Protein AF-A0A6M7XN54-F1 (afdb_monomer_lite)

pLDDT: mean 86.96, std 11.24, range [42.09, 98.19]

Secondary structure (DSSP, 8-state):
-HHHHHHHHHHHHHHHHHHHHHHHHHHHHHHHHHHHHHHHHHHHHHHHTS--SPPTT--HHHHHHHHHHHHHHHHHHHHHHHHHHHHHHHHHHHHHHHHHHHHHHHHHHHHHHTHHHHHHHHHHHHHHHHHHHHHHHHHHHHHHHHHHHHHHHHHHHHHHHTT-HHHHHHHHHHHHHHHHHHHHHHHHHHHHHHHHHHHHHHHHHHHHHHHHHHHHHHHHHHHHHHHHHHHHHHHHHHHHHHHHHHHHHHHHHHHTSSS-HHHHHHHT-HHHHHHHHHHTTGGGTS-----S----HHHHHHHHH---TT------

Foldseek 3Di:
DVVVLVVVLVVLVVQLVVLVVVLVVLVVVLVVLVVVLVVLVVVLVVLVPPDLDDDVPQDPVNSVVVVVVSVVVNVVSVVVSVVSVVVSVVSVVVNVVSVVSNVLSVVVNVLSVCCVVVVVLVVQLVVLVVQLVVLVVVLVVLVVVLVVLVVVLVVLVVVLVVPDPVSVVVNVVSVVVNVVSVVVNVVSVVSNVVSVVSNVVSVVSNVVSVVVVVVSVVVVVVVVVVVVVVVVVVVVVVVVVVLVVQLVVLVVVVVVVPADPVLSCQLNPPLLVLLQCVVVVCVVVDPGDVDPHRDHSVVSNCVRPPDDPPPDCPDD

Structure (mmCIF, N/CA/C/O backbone):
data_AF-A0A6M7XN54-F1
#
_entry.id   AF-A0A6M7XN54-F1
#
loop_
_atom_site.group_PDB
_atom_site.id
_atom_site.type_symbol
_atom_site.label_atom_id
_atom_site.label_alt_id
_atom_site.label_comp_id
_atom_site.label_asym_id
_atom_site.label_entity_id
_atom_site.label_seq_id
_atom_site.pdbx_PDB_ins_code
_atom_site.Cartn_x
_atom_site.Cartn_y
_atom_site.Cartn_z
_atom_site.occupancy
_atom_site.B_iso_or_equiv
_atom_site.auth_seq_id
_atom_site.auth_comp_id
_atom_site.auth_asym_id
_atom_site.auth_atom_id
_atom_site.pdbx_PDB_model_num
ATOM 1 N N . MET A 1 1 ? -5.604 10.602 11.801 1.00 52.69 1 MET A N 1
ATOM 2 C CA . MET A 1 1 ? -5.816 9.369 11.008 1.00 52.69 1 MET A CA 1
ATOM 3 C C . MET A 1 1 ? -6.945 9.553 9.989 1.00 52.69 1 MET A C 1
ATOM 5 O O . MET A 1 1 ? -6.673 9.431 8.807 1.00 52.69 1 MET A O 1
ATOM 9 N N . LEU A 1 2 ? -8.145 9.986 10.404 1.00 49.25 2 LEU A N 1
ATOM 10 C CA . LEU A 1 2 ? -9.317 10.210 9.529 1.00 49.25 2 LEU A CA 1
ATOM 11 C C . LEU A 1 2 ? -9.090 11.146 8.322 1.00 49.25 2 LEU A C 1
ATOM 13 O O . LEU A 1 2 ? -9.470 10.808 7.208 1.00 49.25 2 LEU A O 1
ATOM 17 N N . SER A 1 3 ? -8.425 12.291 8.518 1.00 61.72 3 SER A N 1
ATOM 18 C CA . SER A 1 3 ? -8.103 13.218 7.414 1.00 61.72 3 SER A CA 1
ATOM 19 C C . SER A 1 3 ? -7.193 12.576 6.349 1.00 61.72 3 SER A C 1
ATOM 21 O O . SER A 1 3 ? -7.429 12.738 5.155 1.00 61.72 3 SER A O 1
ATOM 23 N N . LYS A 1 4 ? -6.224 11.749 6.777 1.00 67.69 4 LYS A N 1
ATOM 24 C CA . LYS A 1 4 ? -5.310 11.024 5.877 1.00 67.69 4 LYS A CA 1
ATOM 25 C C . LYS A 1 4 ? -6.028 9.931 5.078 1.00 67.69 4 LYS A C 1
ATOM 27 O O . LYS A 1 4 ? -5.722 9.738 3.909 1.00 67.69 4 LYS A O 1
ATOM 32 N N . LEU A 1 5 ? -6.992 9.241 5.697 1.00 61.09 5 LEU A N 1
ATOM 33 C CA . LEU A 1 5 ? -7.792 8.218 5.018 1.00 61.09 5 LEU A CA 1
ATOM 34 C C . LEU A 1 5 ? -8.658 8.854 3.917 1.00 61.09 5 LEU A C 1
ATOM 36 O O . LEU A 1 5 ? -8.655 8.400 2.779 1.00 61.09 5 LEU A O 1
ATOM 40 N N . ARG A 1 6 ? -9.331 9.970 4.232 1.00 67.12 6 ARG A N 1
ATOM 41 C CA . ARG A 1 6 ? -10.189 10.692 3.281 1.00 67.12 6 ARG A CA 1
ATOM 42 C C . ARG A 1 6 ? -9.411 11.265 2.095 1.00 67.12 6 ARG A C 1
ATOM 44 O O . ARG A 1 6 ? -9.873 11.139 0.966 1.00 67.12 6 ARG A O 1
ATOM 51 N N . SER A 1 7 ? -8.235 11.857 2.328 1.00 69.69 7 SER A N 1
ATOM 52 C CA . SER A 1 7 ? -7.391 12.353 1.231 1.00 69.69 7 SER A CA 1
ATOM 53 C C . SER A 1 7 ? -6.896 11.220 0.329 1.00 69.69 7 SER A C 1
ATOM 55 O O . SER A 1 7 ? -6.792 11.405 -0.878 1.00 69.69 7 SER A O 1
ATOM 57 N N . PHE A 1 8 ? -6.622 10.043 0.898 1.00 68.88 8 PHE A N 1
ATOM 58 C CA . PHE A 1 8 ? -6.210 8.862 0.142 1.00 68.88 8 PHE A CA 1
ATOM 59 C C . PHE A 1 8 ? -7.332 8.322 -0.758 1.00 68.88 8 PHE A C 1
ATOM 61 O O . PHE A 1 8 ? -7.091 8.033 -1.926 1.00 68.88 8 PHE A O 1
ATOM 68 N N . ILE A 1 9 ? -8.569 8.240 -0.260 1.00 68.69 9 ILE A N 1
ATOM 69 C CA . ILE A 1 9 ? -9.725 7.787 -1.058 1.00 68.69 9 ILE A CA 1
ATOM 70 C C . ILE A 1 9 ? -9.977 8.728 -2.242 1.00 68.69 9 ILE A C 1
ATOM 72 O O . ILE A 1 9 ? -10.175 8.281 -3.367 1.00 68.69 9 ILE A O 1
ATOM 76 N N . ILE A 1 10 ? -9.911 10.041 -2.008 1.00 73.25 10 ILE A N 1
ATOM 77 C CA . ILE A 1 10 ? -10.046 11.031 -3.085 1.00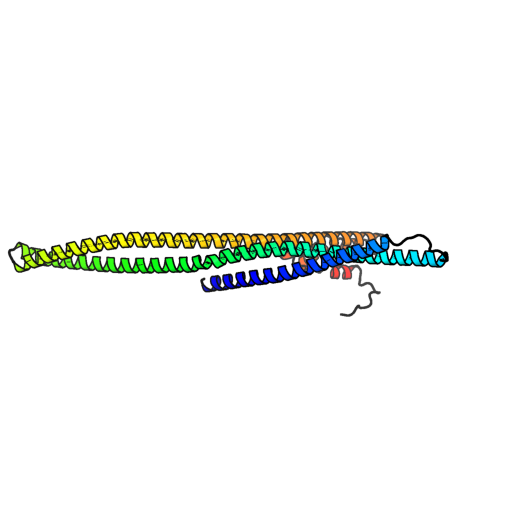 73.25 10 ILE A CA 1
ATOM 78 C C . ILE A 1 10 ? -8.906 10.864 -4.101 1.00 73.25 10 ILE A C 1
ATOM 80 O O . ILE A 1 10 ? -9.166 10.735 -5.292 1.00 73.25 10 ILE A O 1
ATOM 84 N N . GLY A 1 11 ? -7.658 10.752 -3.633 1.00 74.44 11 GLY A N 1
ATOM 85 C CA . GLY A 1 11 ? -6.498 10.572 -4.510 1.00 74.44 11 GLY A CA 1
ATOM 86 C C . GLY A 1 11 ? -6.523 9.273 -5.326 1.00 74.44 11 GLY A C 1
ATOM 87 O O . GLY A 1 11 ? -6.131 9.276 -6.489 1.00 74.44 11 GLY A O 1
ATOM 88 N N . THR A 1 12 ? -7.011 8.166 -4.759 1.00 72.69 12 THR A N 1
ATOM 89 C CA . THR A 1 12 ? -7.149 6.888 -5.485 1.00 72.69 12 THR A CA 1
ATOM 90 C C . THR A 1 12 ? -8.241 6.947 -6.548 1.00 72.69 12 THR A C 1
ATOM 92 O O . THR A 1 12 ? -8.041 6.429 -7.646 1.00 72.69 12 THR A O 1
ATOM 95 N N . ARG A 1 13 ? -9.361 7.625 -6.272 1.00 75.19 13 ARG A N 1
ATOM 96 C CA . ARG A 1 13 ? -10.427 7.854 -7.255 1.00 75.19 13 ARG A CA 1
ATOM 97 C C . ARG A 1 13 ? -9.960 8.742 -8.408 1.00 75.19 13 ARG A C 1
ATOM 99 O O . ARG A 1 13 ? -10.197 8.403 -9.566 1.00 75.19 13 ARG A O 1
ATOM 106 N N . ASP A 1 14 ? -9.276 9.840 -8.099 1.00 78.56 14 ASP A N 1
ATOM 107 C CA . ASP A 1 14 ? -8.718 10.734 -9.117 1.00 78.56 14 ASP A CA 1
ATOM 108 C C . ASP A 1 14 ? -7.649 10.010 -9.948 1.00 78.56 14 ASP A C 1
ATOM 110 O O . ASP A 1 14 ? -7.667 10.089 -11.174 1.00 78.56 14 ASP A O 1
ATOM 114 N N . GLY A 1 15 ? -6.793 9.209 -9.305 1.00 74.75 15 GLY A N 1
ATOM 115 C CA . GLY A 1 15 ? -5.816 8.359 -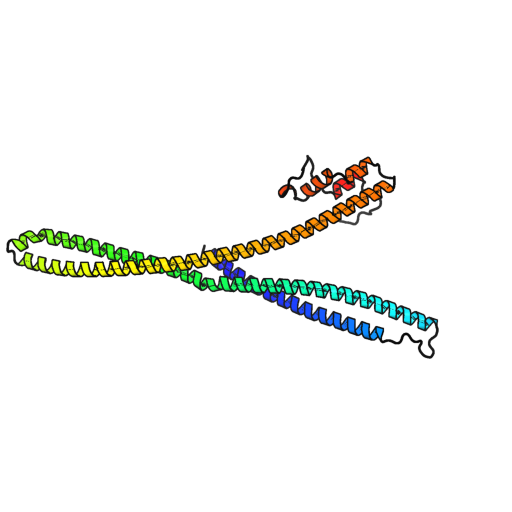9.987 1.00 74.75 15 GLY A CA 1
ATOM 116 C C . GLY A 1 15 ? -6.458 7.329 -10.922 1.00 74.75 15 GLY A C 1
ATOM 117 O O . GLY A 1 15 ? -6.013 7.171 -12.056 1.00 74.75 15 GLY A O 1
ATOM 118 N N . ALA A 1 16 ? -7.543 6.672 -10.498 1.00 75.75 16 ALA A N 1
ATOM 119 C CA . ALA A 1 16 ? -8.283 5.735 -11.345 1.00 75.75 16 ALA A CA 1
ATOM 120 C C . ALA A 1 16 ? -8.911 6.423 -12.567 1.00 75.75 16 ALA A C 1
ATOM 122 O O . ALA A 1 16 ? -8.960 5.833 -13.649 1.00 75.75 16 ALA A O 1
ATOM 123 N N . LYS A 1 17 ? -9.365 7.673 -12.413 1.00 84.06 17 LYS A N 1
ATOM 124 C CA . LYS A 1 17 ? -9.882 8.479 -13.522 1.00 84.06 17 LYS A CA 1
ATOM 125 C C . LYS A 1 17 ? -8.773 8.853 -14.508 1.00 84.06 17 LYS A C 1
ATOM 127 O O . LYS A 1 17 ? -8.936 8.611 -15.698 1.00 84.06 17 LYS A O 1
ATOM 132 N N . VAL A 1 18 ? -7.637 9.354 -14.017 1.00 81.25 18 VAL A N 1
ATOM 133 C CA . VAL A 1 18 ? -6.475 9.690 -14.860 1.00 81.25 18 VAL A CA 1
ATOM 134 C C . VAL A 1 18 ? -5.999 8.465 -15.646 1.00 81.25 18 VAL A C 1
ATOM 136 O O . VAL A 1 18 ? -5.848 8.547 -16.860 1.00 81.25 18 VAL A O 1
ATOM 139 N N . ALA A 1 19 ? -5.870 7.302 -14.997 1.00 76.38 19 ALA A N 1
ATOM 140 C CA . ALA A 1 19 ? -5.487 6.059 -15.670 1.00 76.38 19 ALA A CA 1
ATOM 141 C C . ALA A 1 19 ? -6.499 5.626 -16.751 1.00 76.38 19 ALA A C 1
ATOM 143 O O . ALA A 1 19 ? -6.117 5.075 -17.785 1.00 76.38 19 ALA A O 1
ATOM 144 N N . ALA A 1 20 ? -7.797 5.870 -16.537 1.00 81.12 20 ALA A N 1
ATOM 145 C CA . ALA A 1 20 ? -8.825 5.584 -17.532 1.00 81.12 20 ALA A CA 1
ATOM 146 C C . ALA A 1 20 ? -8.733 6.516 -18.754 1.00 81.12 20 ALA A C 1
ATOM 148 O O . ALA A 1 20 ? -8.852 6.031 -19.882 1.00 81.12 20 ALA A O 1
ATOM 149 N N . ASP A 1 21 ? -8.486 7.810 -18.536 1.00 87.31 21 ASP A N 1
ATOM 150 C CA . ASP A 1 21 ? -8.339 8.815 -19.597 1.00 87.31 21 ASP A CA 1
ATOM 151 C C . ASP A 1 21 ? -7.049 8.581 -20.418 1.00 87.31 21 ASP A C 1
ATOM 153 O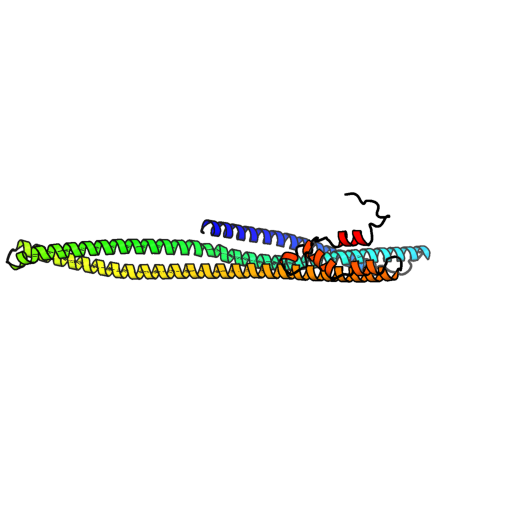 O . ASP A 1 21 ? -7.060 8.625 -21.654 1.00 87.31 21 ASP A O 1
ATOM 157 N N . GLU A 1 22 ? -5.942 8.240 -19.749 1.00 83.81 22 GLU A N 1
ATOM 158 C CA . GLU A 1 22 ? -4.684 7.849 -20.400 1.00 83.81 22 GLU A CA 1
ATOM 159 C C . GLU A 1 22 ? -4.848 6.573 -21.235 1.00 83.81 22 GLU A C 1
ATOM 161 O O . GLU A 1 22 ? -4.408 6.526 -22.386 1.00 83.81 22 GLU A O 1
ATOM 166 N N . PHE A 1 23 ? -5.525 5.550 -20.698 1.00 84.31 23 PHE A N 1
ATOM 167 C CA . PHE A 1 23 ? -5.805 4.320 -21.441 1.00 84.31 23 PHE A CA 1
ATOM 168 C C . PHE A 1 23 ? -6.615 4.595 -22.712 1.00 84.31 23 PHE A C 1
ATOM 170 O O . PHE A 1 23 ? -6.258 4.087 -23.773 1.00 84.31 23 PHE A O 1
ATOM 177 N N . ALA A 1 24 ? -7.658 5.427 -22.628 1.00 88.00 24 ALA A N 1
ATOM 178 C CA . ALA A 1 24 ? -8.468 5.801 -23.787 1.00 88.00 24 ALA A CA 1
ATOM 179 C C . ALA A 1 24 ? -7.631 6.515 -24.865 1.00 88.00 24 ALA A C 1
ATOM 181 O O . ALA A 1 24 ? -7.771 6.230 -26.054 1.00 88.00 24 ALA A O 1
ATOM 182 N N . THR A 1 25 ? -6.709 7.388 -24.448 1.00 90.31 25 THR A N 1
ATOM 183 C CA . THR A 1 25 ? -5.791 8.092 -25.357 1.00 90.31 25 THR A CA 1
ATOM 184 C C . THR A 1 25 ? -4.841 7.120 -26.067 1.00 90.31 25 THR A C 1
ATOM 186 O O . THR A 1 25 ? -4.676 7.188 -27.285 1.00 90.31 25 THR A O 1
ATOM 189 N N . VAL A 1 26 ? -4.243 6.175 -25.331 1.00 86.12 26 VAL A N 1
ATOM 190 C CA . VAL A 1 26 ? -3.345 5.158 -25.911 1.00 86.12 26 VAL A CA 1
ATOM 191 C C . VAL A 1 26 ? -4.101 4.185 -26.815 1.00 86.12 26 VAL A C 1
ATOM 193 O O . VAL A 1 26 ? -3.567 3.768 -27.841 1.00 86.12 26 VAL A O 1
ATOM 196 N N . GLU A 1 27 ? -5.337 3.826 -26.473 1.00 87.81 27 GLU A N 1
ATOM 197 C CA . GLU A 1 27 ? -6.172 2.956 -27.302 1.00 87.81 27 GLU A CA 1
ATOM 198 C C . GLU A 1 27 ? -6.542 3.619 -28.636 1.00 87.81 27 GLU A C 1
ATOM 200 O O . GLU A 1 27 ? -6.438 2.972 -29.681 1.00 87.81 27 GLU A O 1
ATOM 205 N N . ALA A 1 28 ? -6.869 4.915 -28.624 1.00 89.69 28 ALA A N 1
ATOM 206 C CA . ALA A 1 28 ? -7.098 5.690 -29.842 1.00 89.69 28 ALA A CA 1
ATOM 207 C C . ALA A 1 28 ? -5.837 5.761 -30.723 1.00 89.69 28 ALA A C 1
ATOM 209 O O . ALA A 1 28 ? -5.900 5.447 -31.911 1.00 89.69 28 ALA A O 1
ATOM 210 N N . ALA A 1 29 ? -4.678 6.079 -30.133 1.00 85.38 29 ALA A N 1
ATOM 211 C CA . ALA A 1 29 ? -3.404 6.123 -30.855 1.00 85.38 29 ALA A CA 1
ATOM 212 C C . ALA A 1 29 ? -3.006 4.752 -31.436 1.00 85.38 29 ALA A C 1
ATOM 214 O O . ALA A 1 29 ? -2.477 4.668 -32.542 1.00 85.38 29 ALA A O 1
ATOM 215 N N . TYR A 1 30 ? -3.280 3.659 -30.714 1.00 88.62 30 TYR A N 1
ATOM 216 C CA . TYR A 1 30 ? -3.049 2.299 -31.207 1.00 88.62 30 TYR A CA 1
ATOM 217 C C . TYR A 1 30 ? -3.923 1.979 -32.425 1.00 88.62 30 TYR A C 1
ATOM 219 O O . TYR A 1 30 ? -3.427 1.403 -33.393 1.00 88.62 30 TYR A O 1
ATOM 227 N N . ALA A 1 31 ? -5.205 2.356 -32.393 1.00 89.44 31 ALA A N 1
ATOM 228 C CA . ALA A 1 31 ? -6.114 2.149 -33.517 1.00 89.44 31 ALA A CA 1
ATOM 229 C C . ALA A 1 31 ? -5.670 2.935 -34.764 1.00 89.44 31 ALA A C 1
ATOM 231 O O . ALA A 1 31 ? -5.667 2.383 -35.863 1.00 89.44 31 ALA A O 1
ATOM 232 N N . GLU A 1 32 ? -5.235 4.187 -34.595 1.00 89.38 32 GLU A N 1
ATOM 233 C CA . GLU A 1 32 ? -4.713 5.014 -35.689 1.00 89.38 32 GLU A CA 1
ATOM 234 C C . GLU A 1 32 ? -3.429 4.423 -36.294 1.00 89.38 32 GLU A C 1
ATOM 236 O O . GLU A 1 32 ? -3.346 4.233 -37.509 1.00 89.38 32 GLU A O 1
ATOM 241 N N . ALA A 1 33 ? -2.465 4.031 -35.454 1.00 83.06 33 ALA A N 1
ATOM 242 C CA . ALA A 1 33 ? -1.227 3.398 -35.906 1.00 83.06 33 ALA A CA 1
ATOM 243 C C . ALA A 1 33 ? -1.483 2.060 -36.627 1.00 83.06 33 ALA A C 1
ATOM 245 O O . ALA A 1 33 ? -0.804 1.739 -37.604 1.00 83.06 33 ALA A O 1
ATOM 246 N N . ALA A 1 34 ? -2.471 1.278 -36.179 1.00 87.12 34 ALA A N 1
ATOM 247 C CA . ALA A 1 34 ? -2.848 0.028 -36.837 1.00 87.12 34 ALA A CA 1
ATOM 248 C C . ALA A 1 34 ? -3.389 0.273 -38.257 1.00 87.12 34 ALA A C 1
ATOM 250 O O . ALA A 1 34 ? -2.970 -0.411 -39.194 1.00 87.12 34 ALA A O 1
ATOM 251 N N . LEU A 1 35 ? -4.251 1.283 -38.429 1.00 92.69 35 LEU A N 1
ATOM 252 C CA . LEU A 1 35 ? -4.766 1.690 -39.741 1.00 92.69 35 LEU A CA 1
ATOM 253 C C . LEU A 1 35 ? -3.653 2.221 -40.656 1.00 92.69 35 LEU A C 1
ATOM 255 O O . LEU A 1 35 ? -3.655 1.935 -41.855 1.00 92.69 35 LEU A O 1
ATOM 259 N N . GLU A 1 36 ? -2.680 2.961 -40.115 1.00 90.69 36 GLU A N 1
ATOM 260 C CA . GLU A 1 36 ? -1.528 3.433 -40.890 1.00 90.69 36 GLU A CA 1
ATOM 261 C C . GLU A 1 36 ? -0.687 2.262 -41.422 1.00 90.69 36 GLU A C 1
ATOM 263 O O . GLU A 1 36 ? -0.360 2.228 -42.613 1.00 90.69 36 GLU A O 1
ATOM 268 N N . VAL A 1 37 ? -0.378 1.275 -40.572 1.00 87.50 37 VAL A N 1
ATOM 269 C CA . VAL A 1 37 ? 0.362 0.066 -40.973 1.00 87.50 37 VAL A CA 1
ATOM 270 C C . VAL A 1 37 ? -0.389 -0.693 -42.068 1.00 87.50 37 VAL A C 1
ATOM 272 O O . VAL A 1 37 ? 0.222 -1.072 -43.070 1.00 87.50 37 VAL A O 1
ATOM 275 N N . GLU A 1 38 ? -1.704 -0.874 -41.923 1.00 91.00 38 GLU A N 1
ATOM 276 C CA . GLU A 1 38 ? -2.544 -1.533 -42.929 1.00 91.00 38 GLU A CA 1
ATOM 277 C C . GLU A 1 38 ? -2.545 -0.763 -44.261 1.00 91.00 38 GLU A C 1
ATOM 279 O O . GLU A 1 38 ? -2.332 -1.347 -45.327 1.00 91.00 38 GLU A O 1
ATOM 284 N N . GLY A 1 39 ? -2.677 0.566 -44.217 1.00 92.44 39 GLY A N 1
ATOM 285 C CA . GLY A 1 39 ? -2.630 1.422 -45.402 1.00 92.44 39 GLY A CA 1
ATOM 286 C C . GLY A 1 39 ? -1.274 1.395 -46.117 1.00 92.44 39 GLY A C 1
ATOM 287 O O . GLY A 1 39 ? -1.214 1.356 -47.350 1.00 92.44 39 GLY A O 1
ATOM 288 N N . LEU A 1 40 ? -0.168 1.384 -45.368 1.00 89.69 40 LEU A N 1
ATOM 289 C CA . LEU A 1 40 ? 1.180 1.246 -45.924 1.00 89.69 40 LEU A CA 1
ATOM 290 C C . LEU A 1 40 ? 1.404 -0.147 -46.526 1.00 89.69 40 LEU A C 1
ATOM 292 O O . LEU A 1 40 ? 1.987 -0.251 -47.609 1.00 89.69 40 LEU A O 1
ATOM 296 N N . ALA A 1 41 ? 0.907 -1.203 -45.877 1.00 88.06 41 ALA A N 1
ATOM 297 C CA . ALA A 1 41 ? 0.953 -2.566 -46.397 1.00 88.06 41 ALA A CA 1
ATOM 298 C C . ALA A 1 41 ? 0.159 -2.696 -47.708 1.00 88.06 41 ALA A C 1
ATOM 300 O O . ALA A 1 41 ? 0.668 -3.271 -48.672 1.00 88.06 41 ALA A O 1
ATOM 301 N N . GLY A 1 4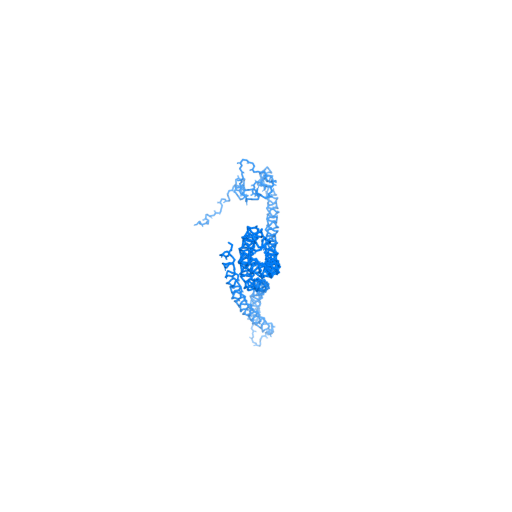2 ? -1.025 -2.082 -47.795 1.00 92.62 42 GLY A N 1
ATOM 302 C CA . GLY A 1 42 ? -1.816 -2.015 -49.026 1.00 92.62 42 GLY A CA 1
ATOM 303 C C . GLY A 1 42 ? -1.096 -1.280 -50.163 1.00 92.62 42 GLY A C 1
ATOM 304 O O . GLY A 1 42 ? -1.055 -1.773 -51.291 1.00 92.62 42 GLY A O 1
ATOM 305 N N . LYS A 1 43 ? -0.448 -0.139 -49.875 1.00 92.81 43 LYS A N 1
ATOM 306 C CA . LYS A 1 43 ? 0.375 0.595 -50.862 1.00 92.81 43 LYS A CA 1
ATOM 307 C C . LYS A 1 43 ? 1.559 -0.232 -51.354 1.00 92.81 43 LYS A C 1
ATOM 309 O O . LYS A 1 43 ? 1.847 -0.231 -52.550 1.00 92.81 43 LYS A O 1
ATOM 314 N N . LYS A 1 44 ? 2.235 -0.941 -50.445 1.00 91.56 44 LYS A N 1
ATOM 315 C CA . LYS A 1 44 ? 3.329 -1.849 -50.797 1.00 91.56 44 LYS A CA 1
ATOM 316 C C . LYS A 1 44 ? 2.828 -2.980 -51.697 1.00 91.56 44 LYS A C 1
ATOM 318 O O . LYS A 1 44 ? 3.423 -3.198 -52.743 1.00 91.56 44 LYS A O 1
ATOM 323 N N . LEU A 1 45 ? 1.708 -3.621 -51.356 1.00 92.38 45 LEU A N 1
ATOM 324 C CA . LEU A 1 45 ? 1.104 -4.669 -52.183 1.00 92.38 45 LEU A CA 1
ATOM 325 C C . LEU A 1 45 ? 0.768 -4.156 -53.591 1.00 92.38 45 LEU A C 1
ATOM 327 O O . LEU A 1 45 ? 1.103 -4.803 -54.577 1.00 92.38 45 LEU A O 1
ATOM 331 N N . ALA A 1 46 ? 0.177 -2.963 -53.703 1.00 92.44 46 ALA A N 1
ATOM 332 C CA . ALA A 1 46 ? -0.113 -2.349 -54.997 1.00 92.44 46 ALA A CA 1
ATOM 333 C C . ALA A 1 46 ? 1.160 -2.087 -55.829 1.00 92.44 46 ALA A C 1
ATOM 335 O O . ALA A 1 46 ? 1.149 -2.269 -57.045 1.00 92.44 46 ALA A O 1
ATOM 336 N N . LEU A 1 47 ? 2.265 -1.688 -55.187 1.00 90.44 47 LEU A N 1
ATOM 337 C CA . LEU A 1 47 ? 3.579 -1.532 -55.826 1.00 90.44 47 LEU A CA 1
ATOM 338 C C . LEU A 1 47 ? 4.220 -2.867 -56.220 1.00 90.44 47 LEU A C 1
ATOM 340 O O . LEU A 1 47 ? 4.868 -2.953 -57.264 1.00 90.44 47 LEU A O 1
ATOM 344 N N . ASP A 1 48 ? 4.037 -3.907 -55.414 1.00 88.19 48 ASP A N 1
ATOM 345 C CA . ASP A 1 48 ? 4.516 -5.261 -55.701 1.00 88.19 48 ASP A CA 1
ATOM 346 C C . ASP A 1 48 ? 3.739 -5.898 -56.867 1.00 88.19 48 ASP A C 1
ATOM 348 O O . ASP A 1 48 ? 4.296 -6.690 -57.620 1.00 88.19 48 ASP A O 1
ATOM 352 N N . MET A 1 49 ? 2.487 -5.482 -57.088 1.00 92.88 49 MET A N 1
ATOM 353 C CA . MET A 1 49 ? 1.663 -5.902 -58.228 1.00 92.88 49 MET A CA 1
ATOM 354 C C . MET A 1 49 ? 1.919 -5.118 -59.526 1.00 92.88 49 MET A C 1
ATOM 356 O O . MET A 1 49 ? 1.430 -5.528 -60.582 1.00 92.88 49 MET A O 1
ATOM 360 N N . LYS A 1 50 ? 2.653 -3.994 -59.495 1.00 90.81 50 LYS A N 1
ATOM 361 C CA . LYS A 1 50 ? 2.980 -3.263 -60.730 1.00 90.81 50 LYS A CA 1
ATOM 362 C C . LYS A 1 50 ? 3.881 -4.134 -61.620 1.00 90.81 50 LYS A C 1
ATOM 364 O O . LYS A 1 50 ? 4.880 -4.661 -61.133 1.00 90.81 50 LYS A O 1
ATOM 369 N N . PRO A 1 51 ? 3.580 -4.264 -62.925 1.00 86.62 51 PRO A N 1
ATOM 370 C CA . PRO A 1 51 ? 4.352 -5.122 -63.808 1.00 86.62 51 PRO A CA 1
ATOM 371 C C . PRO A 1 51 ? 5.780 -4.591 -63.981 1.00 86.62 51 PRO A C 1
ATOM 373 O O . PRO A 1 51 ? 6.005 -3.456 -64.415 1.00 86.62 51 PRO A O 1
ATOM 376 N N . GLU A 1 52 ? 6.750 -5.454 -63.692 1.00 89.81 52 GLU A N 1
ATOM 377 C CA . GLU A 1 52 ? 8.175 -5.208 -63.955 1.00 89.81 52 GLU A CA 1
ATOM 378 C C . GLU A 1 52 ? 8.511 -5.362 -65.447 1.00 89.81 52 GLU A C 1
ATOM 380 O O . GLU A 1 52 ? 9.571 -4.933 -65.904 1.00 89.81 52 GLU A O 1
ATOM 385 N N . ALA A 1 53 ? 7.584 -5.927 -66.228 1.00 89.25 53 ALA A N 1
ATOM 386 C CA . ALA A 1 53 ? 7.701 -6.040 -67.671 1.00 89.25 53 ALA A CA 1
ATOM 387 C C . ALA A 1 53 ? 7.808 -4.661 -68.338 1.00 89.25 53 ALA A C 1
ATOM 389 O O . ALA A 1 53 ? 7.172 -3.682 -67.930 1.00 89.25 53 ALA A O 1
ATOM 390 N N . LYS A 1 54 ? 8.625 -4.612 -69.389 1.00 88.56 54 LYS A N 1
ATOM 391 C CA . LYS A 1 54 ? 8.825 -3.437 -70.232 1.00 88.56 54 LYS A CA 1
ATOM 392 C C . LYS A 1 54 ? 7.522 -3.068 -70.946 1.00 88.56 54 LYS A C 1
ATOM 394 O O . LYS A 1 54 ? 6.876 -3.943 -71.525 1.00 88.56 54 LYS A O 1
ATOM 399 N N . GLN A 1 55 ? 7.136 -1.797 -70.914 1.00 92.12 55 GLN A N 1
ATOM 400 C CA . GLN A 1 55 ? 5.926 -1.342 -71.598 1.00 92.12 55 GLN A CA 1
ATOM 401 C C . GLN A 1 55 ? 6.158 -1.235 -73.118 1.00 92.12 55 GLN A C 1
ATOM 403 O O . GLN A 1 55 ? 7.286 -0.973 -73.555 1.00 92.12 55 GLN A O 1
ATOM 408 N N . PRO A 1 56 ? 5.123 -1.437 -73.956 1.00 93.56 56 PRO A N 1
ATOM 409 C CA . PRO A 1 56 ? 5.239 -1.232 -75.397 1.00 93.56 56 PRO A CA 1
ATOM 410 C C . PRO A 1 56 ? 5.702 0.198 -75.709 1.00 93.56 56 PRO A C 1
ATOM 412 O O . PRO A 1 56 ? 5.057 1.157 -75.301 1.00 93.56 56 PRO A O 1
ATOM 415 N N . GLY A 1 57 ? 6.821 0.336 -76.424 1.00 93.69 57 GLY A N 1
ATOM 416 C CA . GLY A 1 57 ? 7.394 1.637 -76.797 1.00 93.69 57 GLY A CA 1
ATOM 417 C C . GLY A 1 57 ? 8.376 2.250 -75.790 1.00 93.69 57 GLY A C 1
ATOM 418 O O . GLY A 1 57 ? 9.058 3.200 -76.151 1.00 93.69 57 GLY A O 1
ATOM 419 N N . GLU A 1 58 ? 8.519 1.687 -74.586 1.00 94.44 58 GLU A N 1
ATOM 420 C CA . GLU A 1 58 ? 9.504 2.139 -73.590 1.00 94.44 58 GLU A CA 1
ATOM 421 C C . GLU A 1 58 ? 10.931 1.900 -74.128 1.00 94.44 58 GLU A C 1
ATOM 423 O O . GLU A 1 58 ? 11.220 0.870 -74.754 1.00 94.44 58 GLU A O 1
ATOM 428 N N . THR A 1 59 ? 11.865 2.821 -73.916 1.00 96.75 59 THR A N 1
ATOM 429 C CA . THR A 1 59 ? 13.286 2.566 -74.194 1.00 96.75 59 THR A CA 1
ATOM 430 C C . THR A 1 59 ? 13.897 1.697 -73.088 1.00 96.75 59 THR A C 1
ATOM 432 O O . THR A 1 59 ? 13.280 1.414 -72.061 1.00 96.75 59 THR A O 1
ATOM 435 N N . ARG A 1 60 ? 15.113 1.174 -73.294 1.00 93.38 60 ARG A N 1
ATOM 436 C CA . ARG A 1 60 ? 15.798 0.393 -72.245 1.00 93.38 60 ARG A CA 1
ATOM 437 C C . ARG A 1 60 ? 16.159 1.265 -71.038 1.00 93.38 60 ARG A C 1
ATOM 439 O O . ARG A 1 60 ? 16.104 0.780 -69.913 1.00 93.38 60 ARG A O 1
ATOM 446 N N . GLU A 1 61 ? 16.537 2.516 -71.284 1.00 94.44 61 GLU A N 1
ATOM 447 C CA . GLU A 1 61 ? 16.909 3.472 -70.237 1.00 94.44 61 GLU A CA 1
ATOM 448 C C . GLU A 1 61 ? 15.691 3.901 -69.420 1.00 94.44 61 GLU A C 1
ATOM 450 O O . GLU A 1 61 ? 15.746 3.855 -68.197 1.00 94.44 61 GLU A O 1
ATOM 455 N N . GLU A 1 62 ? 14.565 4.204 -70.073 1.00 93.94 62 GLU A N 1
ATOM 456 C CA . GLU A 1 62 ? 13.295 4.500 -69.391 1.00 93.94 62 GLU A CA 1
ATOM 457 C C . GLU A 1 62 ? 12.839 3.332 -68.508 1.00 93.94 62 GLU A C 1
ATOM 459 O O . GLU A 1 62 ? 12.495 3.533 -67.344 1.00 93.94 62 GLU A O 1
ATOM 464 N N . HIS A 1 63 ? 12.931 2.099 -69.021 1.00 92.69 63 HIS A N 1
ATOM 465 C CA . HIS A 1 63 ? 12.589 0.895 -68.260 1.00 92.69 63 HIS A CA 1
ATOM 466 C C . HIS A 1 63 ? 13.484 0.707 -67.029 1.00 92.69 63 HIS A C 1
ATOM 468 O O . HIS A 1 63 ? 12.986 0.422 -65.939 1.00 92.69 63 HIS A O 1
ATOM 474 N N . ALA A 1 64 ? 14.797 0.905 -67.177 1.00 91.81 64 ALA A N 1
ATOM 475 C CA . ALA A 1 64 ? 15.745 0.813 -66.070 1.00 91.81 64 ALA A CA 1
ATOM 476 C C . ALA A 1 64 ? 15.506 1.901 -65.009 1.00 91.81 64 ALA A C 1
ATOM 478 O O . ALA A 1 64 ? 15.505 1.594 -63.815 1.00 91.81 64 ALA A O 1
ATOM 479 N N . SER A 1 65 ? 15.247 3.141 -65.433 1.00 93.56 65 SER A N 1
ATOM 480 C CA . SER A 1 65 ? 14.905 4.254 -64.540 1.00 93.56 65 SER A CA 1
ATOM 481 C C . SER A 1 65 ? 13.618 3.975 -63.765 1.00 93.56 65 SER A C 1
ATOM 483 O O . SER A 1 65 ? 13.615 4.081 -62.539 1.00 93.56 65 SER A O 1
ATOM 485 N N . ARG A 1 66 ? 12.559 3.499 -64.436 1.00 95.00 66 ARG A N 1
ATOM 486 C CA . ARG A 1 66 ? 11.295 3.121 -63.785 1.00 95.00 66 ARG A CA 1
ATOM 487 C C . ARG A 1 66 ? 11.487 2.012 -62.750 1.00 95.00 66 ARG A C 1
ATOM 489 O O . ARG A 1 66 ? 10.914 2.080 -61.664 1.00 95.00 66 ARG A O 1
ATOM 496 N N . LEU A 1 67 ? 12.281 0.983 -63.056 1.00 93.69 67 LEU A N 1
ATOM 497 C CA . LEU A 1 67 ? 12.575 -0.087 -62.095 1.00 93.69 67 LEU A CA 1
ATOM 498 C C . LEU A 1 67 ? 13.349 0.431 -60.876 1.00 93.69 67 LEU A C 1
ATOM 500 O O . LEU A 1 67 ? 13.049 0.031 -59.750 1.00 93.69 67 LEU A O 1
ATOM 504 N N . TRP A 1 68 ? 14.306 1.338 -61.079 1.00 93.75 68 TRP A N 1
ATOM 505 C CA . TRP A 1 68 ? 15.059 1.950 -59.986 1.00 93.75 68 TRP A CA 1
ATOM 506 C C . TRP A 1 68 ? 14.175 2.831 -59.092 1.00 93.75 68 TRP A C 1
ATOM 508 O O . TRP A 1 68 ? 14.259 2.742 -57.864 1.00 93.75 68 TRP A O 1
ATOM 518 N N . GLU A 1 69 ? 13.279 3.624 -59.682 1.00 92.50 69 GLU A N 1
ATOM 519 C CA . GLU A 1 69 ? 12.280 4.407 -58.946 1.00 92.50 69 GLU A CA 1
ATOM 520 C C . GLU A 1 69 ? 11.365 3.497 -58.117 1.00 92.50 69 GLU A C 1
ATOM 522 O O . GLU A 1 69 ? 11.250 3.686 -56.905 1.00 92.50 69 GLU A O 1
ATOM 527 N N . LEU A 1 70 ? 10.809 2.439 -58.723 1.00 90.75 70 LEU A N 1
ATOM 528 C CA . LEU A 1 70 ? 9.978 1.453 -58.020 1.00 90.75 70 LEU A CA 1
ATOM 529 C C . LEU A 1 70 ? 10.731 0.783 -56.864 1.00 90.75 70 LEU A C 1
ATOM 531 O O . LEU A 1 70 ? 10.173 0.602 -55.782 1.00 90.75 70 LEU A O 1
ATOM 535 N N . GLN A 1 71 ? 12.003 0.428 -57.056 1.00 93.25 71 GLN A N 1
ATOM 536 C CA . GLN A 1 71 ? 12.822 -0.169 -56.002 1.00 93.25 71 GLN A CA 1
ATOM 537 C C . GLN A 1 71 ? 13.087 0.818 -54.856 1.00 93.25 71 GLN A C 1
ATOM 539 O O . GLN A 1 71 ? 13.054 0.435 -53.682 1.00 93.25 71 GLN A O 1
ATOM 544 N N . THR A 1 72 ? 13.314 2.090 -55.180 1.00 93.62 72 THR A N 1
ATOM 545 C CA . THR A 1 72 ? 13.532 3.158 -54.198 1.00 93.62 72 THR A CA 1
ATOM 546 C C . THR A 1 72 ? 12.259 3.423 -53.392 1.00 93.62 72 THR A C 1
ATOM 548 O O . THR A 1 72 ? 12.314 3.481 -52.161 1.00 93.62 72 THR A O 1
ATOM 551 N N . GLU A 1 73 ? 11.098 3.474 -54.052 1.00 91.94 73 GLU A N 1
ATOM 552 C CA . GLU A 1 73 ? 9.785 3.582 -53.406 1.00 91.94 73 GLU A CA 1
ATOM 553 C C . GLU A 1 73 ? 9.481 2.373 -52.511 1.00 91.94 73 GLU A C 1
ATOM 555 O O . GLU A 1 73 ? 9.079 2.551 -51.357 1.00 91.94 73 GLU A O 1
ATOM 560 N N . ARG A 1 74 ? 9.731 1.143 -52.989 1.00 92.19 74 ARG A N 1
ATOM 561 C CA . ARG A 1 74 ? 9.577 -0.092 -52.196 1.00 92.19 74 ARG A CA 1
ATOM 562 C C . ARG A 1 74 ? 10.438 -0.051 -50.934 1.00 92.19 74 ARG A C 1
ATOM 564 O O . ARG A 1 74 ? 9.949 -0.372 -49.850 1.00 92.19 74 ARG A O 1
ATOM 571 N N . LYS A 1 75 ? 11.702 0.376 -51.046 1.00 91.69 75 LYS A N 1
ATOM 572 C CA . LYS A 1 75 ? 12.619 0.501 -49.902 1.00 91.69 75 LYS A CA 1
ATOM 573 C C . LYS A 1 75 ? 12.146 1.565 -48.910 1.00 91.69 75 LYS A C 1
ATOM 575 O O . LYS A 1 75 ? 12.156 1.319 -47.705 1.00 91.69 75 LYS A O 1
ATOM 580 N N . ALA A 1 76 ? 11.700 2.720 -49.401 1.00 89.81 76 ALA A N 1
ATOM 581 C CA . ALA A 1 76 ? 11.162 3.782 -48.557 1.00 89.81 76 ALA A CA 1
ATOM 582 C C . ALA A 1 76 ? 9.893 3.332 -47.811 1.00 89.81 76 ALA A C 1
ATOM 584 O O . ALA A 1 76 ? 9.762 3.583 -46.613 1.00 89.81 76 ALA A O 1
ATOM 585 N N . LEU A 1 77 ? 8.978 2.625 -48.484 1.00 86.69 77 LEU A N 1
ATOM 586 C CA . LEU A 1 77 ? 7.785 2.060 -47.848 1.00 86.69 77 LEU A CA 1
ATOM 587 C C . LEU A 1 77 ? 8.121 0.973 -46.831 1.00 86.69 77 LEU A C 1
ATOM 589 O O . LEU A 1 77 ? 7.518 0.962 -45.764 1.00 86.69 77 LEU A O 1
ATOM 593 N N . ALA A 1 78 ? 9.085 0.097 -47.119 1.00 88.62 78 ALA A N 1
ATOM 594 C CA . ALA A 1 78 ? 9.531 -0.911 -46.161 1.00 88.62 78 ALA A CA 1
ATOM 595 C C . ALA A 1 78 ? 10.036 -0.266 -44.859 1.00 88.62 78 ALA A C 1
ATOM 597 O O . ALA A 1 78 ? 9.613 -0.681 -43.784 1.00 88.62 78 ALA A O 1
ATOM 598 N N . GLY A 1 79 ? 10.838 0.802 -44.954 1.00 87.75 79 GLY A N 1
ATOM 599 C CA . GLY A 1 79 ? 11.291 1.559 -43.781 1.00 87.75 79 GLY A CA 1
ATOM 600 C C . GLY A 1 79 ? 10.147 2.232 -43.011 1.00 87.75 79 GLY A C 1
ATOM 601 O O . GLY A 1 79 ? 10.142 2.218 -41.782 1.00 87.75 79 GLY A O 1
ATOM 602 N N . LYS A 1 80 ? 9.134 2.767 -43.711 1.00 88.88 80 LYS A N 1
ATOM 603 C CA . LYS A 1 80 ? 7.928 3.325 -43.067 1.00 88.88 80 LYS A CA 1
ATOM 604 C C . LYS A 1 80 ? 7.112 2.253 -42.342 1.00 88.88 80 LYS A C 1
ATOM 606 O O . LYS A 1 80 ? 6.702 2.479 -41.210 1.00 88.88 80 LYS A O 1
ATOM 611 N N . ILE A 1 81 ? 6.908 1.088 -42.964 1.00 85.38 81 ILE A N 1
ATOM 612 C CA . ILE A 1 81 ? 6.199 -0.048 -42.354 1.00 85.38 81 ILE A CA 1
ATOM 613 C C . ILE A 1 81 ? 6.943 -0.535 -41.110 1.00 85.38 81 ILE A C 1
ATOM 615 O O . ILE A 1 81 ? 6.307 -0.799 -40.093 1.00 85.38 81 ILE A O 1
ATOM 619 N N . GLU A 1 82 ? 8.273 -0.639 -41.167 1.00 88.56 82 GLU A N 1
ATOM 620 C CA . GLU A 1 82 ? 9.097 -1.039 -40.023 1.00 88.56 82 GLU A CA 1
ATOM 621 C C . GLU A 1 82 ? 8.968 -0.042 -38.862 1.00 88.56 82 GLU A C 1
ATOM 623 O O . GLU A 1 82 ? 8.680 -0.451 -37.736 1.00 88.56 82 GLU A O 1
ATOM 628 N N . GLY A 1 83 ? 9.083 1.262 -39.142 1.00 86.19 83 GLY A N 1
ATOM 629 C CA . GLY A 1 83 ? 8.903 2.317 -38.141 1.00 86.19 83 GLY A CA 1
ATOM 630 C C . GLY A 1 83 ? 7.506 2.315 -37.510 1.00 86.19 83 GLY A C 1
ATOM 631 O O . GLY A 1 83 ? 7.380 2.330 -36.285 1.00 86.19 83 GLY A O 1
ATOM 632 N N . ALA A 1 84 ? 6.456 2.217 -38.329 1.00 83.50 84 ALA A N 1
ATOM 633 C CA . ALA A 1 84 ? 5.074 2.161 -37.854 1.00 83.50 84 ALA A CA 1
ATOM 634 C C . ALA A 1 84 ? 4.787 0.875 -37.051 1.00 83.50 84 ALA A C 1
ATOM 636 O O . ALA A 1 84 ? 4.136 0.921 -36.009 1.00 83.50 84 ALA A O 1
ATOM 637 N N . SER A 1 85 ? 5.342 -0.271 -37.464 1.00 85.31 85 SER A N 1
ATOM 638 C CA . SER A 1 85 ? 5.220 -1.540 -36.728 1.00 85.31 85 SER A CA 1
ATOM 639 C C . SER A 1 85 ? 5.927 -1.490 -35.369 1.00 85.31 85 SER A C 1
ATOM 641 O O . SER A 1 85 ? 5.420 -2.032 -34.384 1.00 85.31 85 SER A O 1
ATOM 643 N N . ALA A 1 86 ? 7.083 -0.822 -35.288 1.00 86.38 86 ALA A N 1
ATOM 644 C CA . ALA A 1 86 ? 7.783 -0.595 -34.027 1.00 86.38 86 ALA A CA 1
ATOM 645 C C . ALA A 1 86 ? 6.962 0.294 -33.076 1.00 86.38 86 ALA A C 1
ATOM 647 O O . ALA A 1 86 ? 6.794 -0.062 -31.907 1.00 86.38 86 ALA A O 1
ATOM 648 N N . ALA A 1 87 ? 6.378 1.383 -33.588 1.00 82.75 87 ALA A N 1
ATOM 649 C CA . ALA A 1 87 ? 5.482 2.249 -32.820 1.00 82.75 87 ALA A CA 1
ATOM 650 C C . ALA A 1 87 ? 4.240 1.489 -32.318 1.00 82.75 87 ALA A C 1
ATOM 652 O O . ALA A 1 87 ? 3.881 1.584 -31.142 1.00 82.75 87 ALA A O 1
ATOM 653 N N . LEU A 1 88 ? 3.629 0.652 -33.165 1.00 84.88 88 LEU A N 1
ATOM 654 C CA . LEU A 1 88 ? 2.488 -0.187 -32.791 1.00 84.88 88 LEU A CA 1
ATOM 655 C C . LEU A 1 88 ? 2.845 -1.174 -31.666 1.00 84.88 88 LEU A C 1
ATOM 657 O O . LEU A 1 88 ? 2.062 -1.376 -30.734 1.00 84.88 88 LEU A O 1
ATOM 661 N N . LYS A 1 89 ? 4.046 -1.766 -31.712 1.00 88.12 89 LYS A N 1
ATOM 662 C CA . LYS A 1 89 ? 4.551 -2.653 -30.654 1.00 88.12 89 LYS A CA 1
ATOM 663 C C . LYS A 1 89 ? 4.730 -1.907 -29.328 1.00 88.12 89 LYS A C 1
ATOM 665 O O . LYS A 1 89 ? 4.322 -2.423 -28.282 1.00 88.12 89 LYS A O 1
ATOM 670 N N . GLU A 1 90 ? 5.277 -0.694 -29.357 1.00 84.62 90 GLU A N 1
ATOM 671 C CA . GLU A 1 90 ? 5.411 0.153 -28.167 1.00 84.62 90 GLU A CA 1
ATOM 672 C C . GLU A 1 90 ? 4.037 0.501 -27.569 1.00 84.62 90 GLU A C 1
ATOM 674 O O . GLU A 1 90 ? 3.812 0.299 -26.372 1.00 84.62 90 GLU A O 1
ATOM 679 N N . LEU A 1 91 ? 3.085 0.923 -28.408 1.00 83.94 91 LEU A N 1
ATOM 680 C CA . LEU A 1 91 ? 1.711 1.218 -27.993 1.00 83.94 91 LEU A CA 1
ATOM 681 C C . LEU A 1 91 ? 1.000 -0.016 -27.419 1.00 83.94 91 LEU A C 1
ATOM 683 O O . LEU A 1 91 ? 0.301 0.104 -26.418 1.00 83.94 91 LEU A O 1
ATOM 687 N N . SER A 1 92 ? 1.219 -1.213 -27.973 1.00 87.31 92 SER A N 1
ATOM 688 C CA . SER A 1 92 ? 0.643 -2.459 -27.434 1.00 87.31 92 SER A CA 1
ATOM 689 C C . SER A 1 92 ? 1.161 -2.792 -26.026 1.00 87.31 92 SER A C 1
ATOM 691 O O . SER A 1 92 ? 0.401 -3.233 -25.156 1.00 87.31 92 SER A O 1
ATOM 693 N N . THR A 1 93 ? 2.443 -2.509 -25.773 1.00 85.38 93 THR A N 1
ATOM 694 C CA . THR A 1 93 ? 3.070 -2.687 -24.458 1.00 85.38 93 THR A CA 1
ATOM 695 C C . THR A 1 93 ? 2.499 -1.674 -23.469 1.00 85.38 93 THR A C 1
ATOM 697 O O . THR A 1 93 ? 2.054 -2.056 -22.386 1.00 85.38 93 THR A O 1
ATOM 700 N N . LYS A 1 94 ? 2.415 -0.397 -23.875 1.00 82.38 94 LYS A N 1
ATOM 701 C CA . LYS A 1 94 ? 1.788 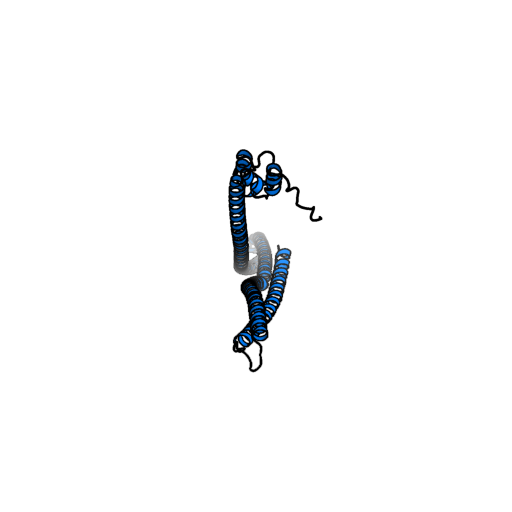0.677 -23.087 1.00 82.38 94 LYS A CA 1
ATOM 702 C C . LYS A 1 94 ? 0.329 0.363 -22.756 1.00 82.38 94 LYS A C 1
ATOM 704 O O . LYS A 1 94 ? -0.065 0.486 -21.603 1.00 82.38 94 LYS A O 1
ATOM 709 N N . ARG A 1 95 ? -0.453 -0.119 -23.727 1.00 86.94 95 ARG A N 1
ATOM 710 C CA . ARG A 1 95 ? -1.855 -0.524 -23.541 1.00 86.94 95 ARG A CA 1
ATOM 711 C C . ARG A 1 95 ? -1.992 -1.641 -22.509 1.00 86.94 95 ARG A C 1
ATOM 713 O O . ARG A 1 95 ? -2.856 -1.564 -21.642 1.00 86.94 95 ARG A O 1
ATOM 720 N N . THR A 1 96 ? -1.140 -2.664 -22.582 1.00 84.94 96 THR A N 1
ATOM 721 C CA . THR A 1 96 ? -1.152 -3.777 -21.616 1.00 84.94 96 THR A CA 1
ATOM 722 C C . THR A 1 96 ? -0.812 -3.288 -20.209 1.00 84.94 96 THR A C 1
ATOM 724 O O . THR A 1 96 ? -1.502 -3.650 -19.258 1.00 84.94 96 THR A O 1
ATOM 727 N N . LYS A 1 97 ? 0.196 -2.413 -20.079 1.00 82.19 97 LYS A N 1
ATOM 728 C CA . LYS A 1 97 ? 0.555 -1.786 -18.802 1.00 82.19 97 LYS A CA 1
ATOM 729 C C . LYS A 1 97 ? -0.609 -0.968 -18.232 1.00 82.19 97 LYS A C 1
ATOM 731 O O . LYS A 1 97 ? -1.070 -1.269 -17.140 1.00 82.19 97 LYS A O 1
ATOM 736 N N . LEU A 1 98 ? -1.154 -0.028 -19.005 1.00 81.00 98 LEU A N 1
ATOM 737 C CA . LEU A 1 98 ? -2.258 0.834 -18.568 1.00 81.00 98 LEU A CA 1
ATOM 738 C C . LEU A 1 98 ? -3.534 0.054 -18.238 1.00 81.00 98 LEU A C 1
ATOM 740 O O . LEU A 1 98 ? -4.273 0.442 -17.338 1.00 81.00 98 LEU A O 1
ATOM 744 N N . ARG A 1 99 ? -3.801 -1.063 -18.926 1.00 86.19 99 ARG A N 1
ATOM 745 C CA . ARG A 1 99 ? -4.900 -1.963 -18.556 1.00 86.19 99 ARG A CA 1
ATOM 746 C C . ARG A 1 99 ? -4.689 -2.544 -17.160 1.00 86.19 99 ARG A C 1
ATOM 748 O O . ARG A 1 99 ? -5.614 -2.503 -16.354 1.00 86.19 99 ARG A O 1
ATOM 755 N N . ASN A 1 100 ? -3.496 -3.064 -16.880 1.00 81.06 100 ASN A N 1
ATOM 756 C CA . ASN A 1 100 ? -3.168 -3.613 -15.566 1.00 81.06 100 ASN A CA 1
ATOM 757 C C . ASN A 1 100 ? -3.225 -2.524 -14.487 1.00 81.06 100 ASN A C 1
ATOM 759 O O . ASN A 1 100 ? -3.826 -2.745 -13.438 1.00 81.06 100 ASN A O 1
ATOM 763 N N . ASP A 1 101 ? -2.687 -1.336 -14.775 1.00 77.19 101 ASP A N 1
ATOM 764 C CA . ASP A 1 101 ? -2.717 -0.184 -13.871 1.00 77.19 101 ASP A CA 1
ATOM 765 C C . ASP A 1 101 ? -4.157 0.254 -13.590 1.00 77.19 101 ASP A C 1
ATOM 767 O O . ASP A 1 101 ? -4.514 0.510 -12.443 1.00 77.19 101 ASP A O 1
ATOM 771 N N . ARG A 1 102 ? -5.027 0.267 -14.607 1.00 82.06 102 ARG A N 1
ATOM 772 C CA . ARG A 1 102 ? -6.457 0.551 -14.452 1.00 82.06 102 ARG A CA 1
ATOM 773 C C . ARG A 1 102 ? -7.167 -0.520 -13.631 1.00 82.06 102 ARG A C 1
ATOM 775 O O . ARG A 1 102 ? -7.947 -0.170 -12.751 1.00 82.06 102 ARG A O 1
ATOM 782 N N . GLU A 1 103 ? -6.933 -1.803 -13.901 1.00 80.75 103 GLU A N 1
ATOM 783 C CA . GLU A 1 103 ? -7.517 -2.900 -13.119 1.00 80.75 103 GLU A CA 1
ATOM 784 C C . GLU A 1 103 ? -7.063 -2.820 -11.652 1.00 80.75 103 GLU A C 1
ATOM 786 O O . GLU A 1 103 ? -7.870 -2.992 -10.737 1.00 80.75 103 GLU A O 1
ATOM 791 N N . GLN A 1 104 ? -5.794 -2.485 -11.410 1.00 76.00 104 GLN A N 1
ATOM 792 C CA . GLN A 1 104 ? -5.256 -2.268 -10.072 1.00 76.00 104 GLN A CA 1
ATOM 793 C C . GLN A 1 104 ? -5.860 -1.023 -9.412 1.00 76.00 104 GLN A C 1
ATOM 795 O O . GLN A 1 104 ? -6.303 -1.115 -8.269 1.00 76.00 104 GLN A O 1
ATOM 800 N N . ALA A 1 105 ? -5.952 0.100 -10.128 1.00 71.62 105 ALA A N 1
ATOM 801 C CA . ALA A 1 105 ? -6.546 1.342 -9.645 1.00 71.62 105 ALA A CA 1
ATOM 802 C C . ALA A 1 105 ? -8.035 1.170 -9.325 1.00 71.62 105 ALA A C 1
ATOM 804 O O . ALA A 1 105 ? -8.503 1.661 -8.301 1.00 71.62 105 ALA A O 1
ATOM 805 N N . GLN A 1 106 ? -8.773 0.417 -10.146 1.00 75.12 106 GLN A N 1
ATOM 806 C CA . GLN A 1 106 ? -10.164 0.059 -9.878 1.00 75.12 106 GLN A CA 1
ATOM 807 C C . GLN A 1 106 ? -10.286 -0.821 -8.640 1.00 75.12 106 GLN A C 1
ATOM 809 O O . GLN A 1 106 ? -11.144 -0.536 -7.813 1.00 75.12 106 GLN A O 1
ATOM 814 N N . ARG A 1 107 ? -9.424 -1.834 -8.464 1.00 73.75 107 ARG A N 1
ATOM 815 C CA . ARG A 1 107 ? -9.400 -2.674 -7.252 1.00 73.75 107 ARG A CA 1
ATOM 816 C C . ARG A 1 107 ? -9.078 -1.862 -6.001 1.00 73.75 107 ARG A C 1
ATOM 818 O O . ARG A 1 107 ? -9.729 -2.040 -4.976 1.00 73.75 107 ARG A O 1
ATOM 825 N N . THR A 1 108 ? -8.109 -0.948 -6.071 1.00 67.25 108 THR A N 1
ATOM 826 C CA . THR A 1 108 ? -7.798 -0.056 -4.946 1.00 67.25 108 THR A CA 1
ATOM 827 C C . THR A 1 108 ? -8.919 0.941 -4.693 1.00 67.25 108 THR A C 1
ATOM 829 O O . THR A 1 108 ? -9.215 1.210 -3.538 1.00 67.25 108 THR A O 1
ATOM 832 N N . ALA A 1 109 ? -9.579 1.444 -5.740 1.00 65.38 109 ALA A N 1
ATOM 833 C CA . ALA A 1 109 ? -10.746 2.308 -5.611 1.00 65.38 109 ALA A CA 1
ATOM 834 C C . ALA A 1 109 ? -11.935 1.558 -5.001 1.00 65.38 109 ALA A C 1
ATOM 836 O O . ALA A 1 109 ? -12.593 2.120 -4.146 1.00 65.38 109 ALA A O 1
ATOM 837 N N . THR A 1 110 ? -12.167 0.281 -5.328 1.00 67.38 110 THR A N 1
ATOM 838 C CA . THR A 1 110 ? -13.221 -0.524 -4.675 1.00 67.38 110 THR A CA 1
ATOM 839 C C . THR A 1 110 ? -12.884 -0.828 -3.216 1.00 67.38 110 THR A C 1
ATOM 841 O O . THR A 1 110 ? -13.759 -0.744 -2.362 1.00 67.38 110 THR A O 1
ATOM 844 N N . LEU A 1 111 ? -11.615 -1.113 -2.899 1.00 62.78 111 LEU A N 1
ATOM 845 C CA . LEU A 1 111 ? -11.130 -1.216 -1.514 1.00 62.78 111 LEU A CA 1
ATOM 846 C C . LEU A 1 111 ? -11.287 0.109 -0.747 1.00 62.78 111 LEU A C 1
ATOM 848 O O . LEU A 1 111 ? -11.596 0.101 0.442 1.00 62.78 111 LEU A O 1
ATOM 852 N N . ALA A 1 112 ? -11.083 1.240 -1.424 1.00 58.06 112 ALA A N 1
ATOM 853 C CA . ALA A 1 112 ? -11.245 2.578 -0.867 1.00 58.06 112 ALA A CA 1
ATOM 854 C C . ALA A 1 112 ? -12.716 3.023 -0.789 1.00 58.06 112 ALA A C 1
ATOM 856 O O . ALA A 1 112 ? -13.071 3.745 0.128 1.00 58.06 112 ALA A O 1
ATOM 857 N N . GLU A 1 113 ? -13.599 2.595 -1.688 1.00 55.62 113 GLU A N 1
ATOM 858 C CA . GLU A 1 113 ? -15.046 2.848 -1.623 1.00 55.62 113 GLU A CA 1
ATOM 859 C C . GLU A 1 113 ? -15.717 1.948 -0.578 1.00 55.62 113 GLU A C 1
ATOM 861 O O . GLU A 1 113 ? -16.601 2.409 0.143 1.00 55.62 113 GLU A O 1
ATOM 866 N N . GLY A 1 114 ? -15.168 0.752 -0.336 1.00 52.81 114 GLY A N 1
ATOM 867 C CA . GLY A 1 114 ? -15.385 -0.010 0.898 1.00 52.81 114 GLY A CA 1
ATOM 868 C C . GLY A 1 114 ? -14.962 0.740 2.175 1.00 52.81 114 GLY A C 1
ATOM 869 O O . GLY A 1 114 ? -15.180 0.253 3.277 1.00 52.81 114 GLY A O 1
ATOM 870 N N . SER A 1 115 ? -14.394 1.953 2.092 1.00 53.38 115 SER A N 1
ATOM 871 C CA . SER A 1 115 ? -14.195 2.809 3.265 1.00 53.38 115 SER A CA 1
ATOM 872 C C . SER A 1 115 ? -15.466 3.505 3.755 1.00 53.38 115 SER A C 1
ATOM 874 O O . SER A 1 115 ? -15.384 4.162 4.798 1.00 53.38 115 SER A O 1
ATOM 876 N N . GLN A 1 116 ? -16.602 3.448 3.046 1.00 58.53 116 GLN A N 1
ATOM 877 C CA . GLN A 1 116 ? -17.879 3.741 3.709 1.00 58.53 116 GLN A CA 1
ATOM 878 C C . GLN A 1 116 ? -18.041 2.789 4.899 1.00 58.53 116 GLN A C 1
ATOM 880 O O . GLN A 1 116 ? -18.217 3.274 6.014 1.00 58.53 116 GLN A O 1
ATOM 885 N N . ASP A 1 117 ? -17.727 1.503 4.718 1.00 65.25 117 ASP A N 1
ATOM 886 C CA . ASP A 1 117 ? -17.686 0.516 5.802 1.00 65.25 117 ASP A CA 1
ATOM 887 C C . ASP A 1 117 ? -16.638 0.857 6.873 1.00 65.25 117 ASP A C 1
ATOM 889 O O . ASP A 1 117 ? -16.805 0.501 8.034 1.00 65.25 117 ASP A O 1
ATOM 893 N N . GLY A 1 118 ? -15.546 1.543 6.518 1.00 70.06 118 GLY A N 1
ATOM 894 C CA . GLY A 1 118 ? -14.523 1.991 7.472 1.00 70.06 118 GLY A CA 1
ATOM 895 C C . GLY A 1 118 ? -14.973 3.168 8.336 1.00 70.06 118 GLY A C 1
ATOM 896 O O . GLY A 1 118 ? -14.778 3.176 9.554 1.00 70.06 118 GLY A O 1
ATOM 897 N N . ALA A 1 119 ? -15.601 4.171 7.722 1.00 74.69 119 ALA A N 1
ATOM 898 C CA . ALA A 1 119 ? -16.201 5.284 8.450 1.00 74.69 119 ALA A CA 1
ATOM 899 C C . ALA A 1 119 ? -17.372 4.805 9.321 1.00 74.69 119 ALA A C 1
ATOM 901 O O . ALA A 1 119 ? -17.498 5.238 10.468 1.00 74.69 119 ALA A O 1
ATOM 902 N N . GLU A 1 120 ? -18.173 3.876 8.802 1.00 80.38 120 GLU A N 1
ATOM 903 C CA . GLU A 1 120 ? -19.259 3.216 9.521 1.00 80.38 120 GLU A CA 1
ATOM 904 C C . GLU A 1 120 ? -18.739 2.338 10.660 1.00 80.38 120 GLU A C 1
ATOM 906 O O . GLU A 1 120 ? -19.252 2.456 11.767 1.00 80.38 120 GLU A O 1
ATOM 911 N N . ALA A 1 121 ? -17.672 1.553 10.471 1.00 80.31 121 ALA A N 1
ATOM 912 C CA . ALA A 1 121 ? -17.062 0.757 11.540 1.00 80.31 121 ALA A CA 1
ATOM 913 C C . ALA A 1 121 ? -16.502 1.642 12.664 1.00 80.31 121 ALA A C 1
ATOM 915 O O . ALA A 1 121 ? -16.713 1.366 13.845 1.00 80.31 121 ALA A O 1
ATOM 916 N N . ILE A 1 122 ? -15.843 2.757 12.328 1.00 79.44 122 ILE A N 1
ATOM 917 C CA . ILE A 1 122 ? -15.370 3.732 13.325 1.00 79.44 122 ILE A CA 1
ATOM 918 C C . ILE A 1 122 ? -16.553 4.374 14.061 1.00 79.44 122 ILE A C 1
ATOM 920 O O . ILE A 1 122 ? -16.507 4.532 15.286 1.00 79.44 122 ILE A O 1
ATOM 924 N N . ALA A 1 123 ? -17.611 4.748 13.337 1.00 84.31 123 ALA A N 1
ATOM 925 C CA . ALA A 1 123 ? -18.824 5.299 13.931 1.00 84.31 123 ALA A CA 1
ATOM 926 C C . ALA A 1 123 ? -19.523 4.275 14.841 1.00 84.31 123 ALA A C 1
ATOM 928 O O . ALA A 1 123 ? -19.938 4.638 15.940 1.00 84.31 123 ALA A O 1
ATOM 929 N N . ALA A 1 124 ? -19.573 3.005 14.437 1.00 86.06 124 ALA A N 1
ATOM 930 C CA . ALA A 1 124 ? -20.137 1.899 15.200 1.00 86.06 124 ALA A CA 1
ATOM 931 C C . ALA A 1 124 ? -19.351 1.645 16.492 1.00 86.06 124 ALA A C 1
ATOM 933 O O . ALA A 1 124 ? -19.955 1.586 17.561 1.00 86.06 124 ALA A O 1
ATOM 934 N N . VAL A 1 125 ? -18.012 1.602 16.439 1.00 88.69 125 VAL A N 1
ATOM 935 C CA . VAL A 1 125 ? -17.163 1.500 17.642 1.00 88.69 125 VAL A CA 1
ATOM 936 C C . VAL A 1 125 ? -17.396 2.692 18.571 1.00 88.69 125 VAL A C 1
ATOM 938 O O . VAL A 1 125 ? -17.528 2.519 19.781 1.00 88.69 125 VAL A O 1
ATOM 941 N N . LYS A 1 126 ? -17.475 3.915 18.030 1.00 88.62 126 LYS A N 1
ATOM 942 C CA . LYS A 1 126 ? -17.738 5.117 18.834 1.00 88.62 126 LYS A CA 1
ATOM 943 C C . LYS A 1 126 ? -19.111 5.054 19.507 1.00 88.62 126 LYS A C 1
ATOM 945 O O . LYS A 1 126 ? -19.201 5.326 20.701 1.00 88.62 126 LYS A O 1
ATOM 950 N N . ALA A 1 127 ? -20.154 4.691 18.764 1.00 90.38 127 ALA A N 1
ATOM 951 C CA . ALA A 1 127 ? -21.509 4.553 19.289 1.00 90.38 127 ALA A CA 1
ATOM 952 C C . ALA A 1 127 ? -21.586 3.462 20.368 1.00 90.38 127 ALA A C 1
ATOM 954 O O . ALA A 1 127 ? -22.164 3.692 21.427 1.00 90.38 127 ALA A O 1
ATOM 955 N N . ALA A 1 128 ? -20.936 2.315 20.147 1.00 90.88 128 ALA A N 1
ATOM 956 C CA . ALA A 1 128 ? -20.869 1.230 21.121 1.00 90.88 128 ALA A CA 1
ATOM 957 C C . ALA A 1 128 ? -20.136 1.646 22.408 1.00 90.88 128 ALA A C 1
ATOM 959 O O . ALA A 1 128 ? -20.601 1.329 23.498 1.00 90.88 128 ALA A O 1
ATOM 960 N N . LYS A 1 129 ? -19.040 2.413 22.309 1.00 94.56 129 LYS A N 1
ATOM 961 C CA . LYS A 1 129 ? -18.331 2.954 23.485 1.00 94.56 129 LYS A CA 1
ATOM 962 C C . LYS A 1 129 ? -19.208 3.887 24.310 1.00 94.56 129 LYS A C 1
ATOM 964 O O . LYS A 1 129 ? -19.261 3.730 25.523 1.00 94.56 129 LYS A O 1
ATOM 969 N N . VAL A 1 130 ? -19.911 4.815 23.656 1.00 95.56 130 VAL A N 1
ATOM 970 C CA . VAL A 1 130 ? -20.853 5.719 24.338 1.00 95.56 130 VAL A CA 1
ATOM 971 C C . VAL A 1 130 ? -21.937 4.915 25.052 1.00 95.56 130 VAL A C 1
ATOM 973 O O . VAL A 1 130 ? -22.171 5.134 26.234 1.00 95.56 130 VAL A O 1
ATOM 976 N N . LEU A 1 131 ? -22.523 3.922 24.377 1.00 96.25 131 LEU A N 1
ATOM 977 C CA . LEU A 1 131 ? -23.548 3.064 24.969 1.00 96.25 131 LEU A CA 1
ATOM 978 C C . LEU A 1 131 ? -23.042 2.308 26.210 1.00 96.25 131 LEU A C 1
ATOM 980 O O . LEU A 1 131 ? -23.745 2.259 27.216 1.00 96.25 131 LEU A O 1
ATOM 984 N N . VAL A 1 132 ? -21.833 1.737 26.156 1.00 96.88 132 VAL A N 1
ATOM 985 C CA . VAL A 1 132 ? -21.214 1.063 27.310 1.00 96.88 132 VAL A CA 1
ATOM 986 C C . VAL A 1 132 ? -21.043 2.042 28.472 1.00 96.88 132 VAL A C 1
ATOM 988 O O . VAL A 1 132 ? -21.488 1.742 29.577 1.00 96.88 132 VAL A O 1
ATOM 991 N N . THR A 1 133 ? -20.480 3.227 28.222 1.00 96.81 133 THR A N 1
ATOM 992 C CA . THR A 1 133 ? -20.291 4.257 29.256 1.00 96.81 133 THR A CA 1
ATOM 993 C C . THR A 1 133 ? -21.617 4.702 29.879 1.00 96.81 133 THR A C 1
ATOM 995 O O . THR A 1 133 ? -21.712 4.818 31.101 1.00 96.81 133 THR A O 1
ATOM 998 N N . ASP A 1 134 ? -22.661 4.896 29.072 1.00 97.19 134 ASP A N 1
ATOM 999 C CA . ASP A 1 134 ? -23.983 5.302 29.556 1.00 97.19 134 ASP A CA 1
ATOM 1000 C C . ASP A 1 134 ? -24.629 4.222 30.440 1.00 97.19 134 ASP A C 1
ATOM 1002 O O . ASP A 1 134 ? -25.234 4.532 31.471 1.00 97.19 134 ASP A O 1
ATOM 1006 N N . ILE A 1 135 ? -24.503 2.943 30.066 1.00 97.25 135 ILE A N 1
ATOM 1007 C CA . ILE A 1 135 ? -25.031 1.824 30.860 1.00 97.25 135 ILE A CA 1
ATOM 1008 C C . ILE A 1 135 ? -24.228 1.653 32.157 1.00 97.25 135 ILE A C 1
ATOM 1010 O O . ILE A 1 135 ? -24.822 1.449 33.216 1.00 97.25 135 ILE A O 1
ATOM 1014 N N . GLU A 1 136 ? -22.900 1.787 32.116 1.00 97.56 136 GLU A N 1
ATOM 1015 C CA . GLU A 1 136 ? -22.041 1.742 33.308 1.00 97.56 136 GLU A CA 1
ATOM 1016 C C . GLU A 1 136 ? -22.369 2.865 34.298 1.00 97.56 136 GLU A C 1
ATOM 1018 O O . GLU A 1 136 ? -22.445 2.623 35.508 1.00 97.56 136 GLU A O 1
ATOM 1023 N N . ALA A 1 137 ? -22.630 4.077 33.799 1.00 97.44 137 ALA A N 1
ATOM 1024 C CA . ALA A 1 137 ? -23.055 5.202 34.624 1.00 97.44 137 ALA A CA 1
ATOM 1025 C C . ALA A 1 137 ? -24.393 4.910 35.325 1.00 97.44 137 ALA A C 1
ATOM 1027 O O . ALA A 1 137 ? -24.505 5.082 36.541 1.00 97.44 137 ALA A O 1
ATOM 1028 N N . LYS A 1 138 ? -25.386 4.384 34.591 1.00 97.69 138 LYS A N 1
ATOM 1029 C CA . LYS A 1 138 ? -26.688 3.980 35.156 1.00 97.69 138 LYS A CA 1
ATOM 1030 C C . LYS A 1 138 ? -26.549 2.869 36.193 1.00 97.69 138 LYS A C 1
ATOM 1032 O O . LYS A 1 138 ? -27.126 2.957 37.272 1.00 97.69 138 LYS A O 1
ATOM 1037 N N . ARG A 1 139 ? -25.738 1.849 35.904 1.00 97.62 139 ARG A N 1
ATOM 1038 C CA . ARG A 1 139 ? -25.445 0.744 36.827 1.00 97.62 139 ARG A CA 1
ATOM 1039 C C . ARG A 1 139 ? -24.800 1.239 38.122 1.00 97.62 139 ARG A C 1
ATOM 1041 O O . ARG A 1 139 ? -25.146 0.769 39.207 1.00 97.62 139 ARG A O 1
ATOM 1048 N N . THR A 1 140 ? -23.878 2.191 38.014 1.00 97.12 140 THR A N 1
ATOM 1049 C CA . THR A 1 140 ? -23.207 2.801 39.169 1.00 97.12 140 THR A CA 1
ATOM 1050 C C . THR A 1 140 ? -24.203 3.581 40.025 1.00 97.12 140 THR A C 1
ATOM 1052 O O . THR A 1 140 ? -24.249 3.373 41.236 1.00 97.12 140 THR A O 1
ATOM 1055 N N . ALA A 1 141 ? -25.061 4.397 39.405 1.00 97.19 141 ALA A N 1
ATOM 1056 C CA . ALA A 1 141 ? -26.119 5.124 40.108 1.00 97.19 141 ALA A CA 1
ATOM 1057 C C . ALA A 1 141 ? -27.109 4.174 40.811 1.00 97.19 141 ALA A C 1
ATOM 1059 O O . ALA A 1 141 ? -27.412 4.356 41.989 1.00 97.19 141 ALA A O 1
ATOM 1060 N N . ALA A 1 142 ? -27.539 3.105 40.133 1.00 95.31 142 ALA A N 1
ATOM 1061 C CA . ALA A 1 142 ? -28.401 2.068 40.705 1.00 95.31 142 ALA A CA 1
ATOM 1062 C C . ALA A 1 142 ? -27.758 1.359 41.913 1.00 95.31 142 ALA A C 1
ATOM 1064 O O . ALA A 1 142 ? -28.436 1.021 42.887 1.00 95.31 142 ALA A O 1
ATOM 1065 N N . THR A 1 143 ? -26.439 1.145 41.870 1.00 96.25 143 THR A N 1
ATOM 1066 C CA . THR A 1 143 ? -25.676 0.541 42.973 1.00 96.25 143 THR A CA 1
ATOM 1067 C C . THR A 1 143 ? -25.622 1.475 44.179 1.00 96.25 143 THR A C 1
ATOM 1069 O O . THR A 1 143 ? -25.968 1.055 45.280 1.00 96.25 143 THR A O 1
ATOM 1072 N N . GLN A 1 144 ? -25.298 2.754 43.966 1.00 97.62 144 GLN A N 1
ATOM 1073 C CA . GLN A 1 144 ? -25.292 3.770 45.026 1.00 97.62 144 GLN A CA 1
ATOM 1074 C C . GLN A 1 144 ? -26.673 3.921 45.677 1.00 97.62 144 GLN A C 1
ATOM 1076 O O . GLN A 1 144 ? -26.782 4.010 46.899 1.00 97.62 144 GLN A O 1
ATOM 1081 N N . HIS A 1 145 ? -27.744 3.898 44.878 1.00 97.44 145 HIS A N 1
ATOM 1082 C CA . HIS A 1 145 ? -29.100 3.953 45.417 1.00 97.44 145 HIS A CA 1
ATOM 1083 C C . HIS A 1 145 ? -29.429 2.715 46.264 1.00 97.44 145 HIS A C 1
ATOM 1085 O O . HIS A 1 145 ? -29.964 2.851 47.362 1.00 97.44 145 HIS A O 1
ATOM 1091 N N . SER A 1 146 ? -29.036 1.521 45.806 1.00 96.81 146 SER A N 1
ATOM 1092 C CA . SER A 1 146 ? -29.209 0.272 46.564 1.00 96.81 146 SER A CA 1
ATOM 1093 C C . SER A 1 146 ? -28.493 0.311 47.921 1.00 96.81 146 SER A C 1
ATOM 1095 O O . SER A 1 146 ? -29.035 -0.153 48.923 1.00 96.81 146 SER A O 1
ATOM 1097 N N . GLU A 1 147 ? -27.287 0.882 47.972 1.00 97.50 147 GLU A N 1
ATOM 1098 C CA . GLU A 1 147 ? -26.518 1.068 49.211 1.00 97.50 147 GLU A CA 1
ATOM 1099 C C . GLU A 1 147 ? -27.201 2.057 50.169 1.00 97.50 147 GLU A C 1
ATOM 1101 O O . GLU A 1 147 ? -27.262 1.809 51.379 1.00 97.50 147 GLU A O 1
ATOM 1106 N N . ALA A 1 148 ? -27.778 3.140 49.639 1.00 98.00 148 ALA A N 1
ATOM 1107 C CA . ALA A 1 148 ? -28.555 4.096 50.425 1.00 98.00 148 ALA A CA 1
ATOM 1108 C C . ALA A 1 148 ? -29.808 3.443 51.036 1.00 98.00 148 ALA A C 1
ATOM 1110 O O . ALA A 1 148 ? -30.024 3.553 52.244 1.00 98.00 148 ALA A O 1
ATOM 1111 N N . LEU A 1 149 ? -30.573 2.682 50.241 1.00 97.69 149 LEU A N 1
ATOM 1112 C CA . LEU A 1 149 ? -31.746 1.936 50.718 1.00 97.69 149 LEU A CA 1
ATOM 1113 C C . LEU A 1 149 ? -31.366 0.894 51.780 1.00 97.69 149 LEU A C 1
ATOM 1115 O O . LEU A 1 149 ? -32.053 0.745 52.789 1.00 97.69 149 LEU A O 1
ATOM 1119 N N . ALA A 1 150 ? -30.246 0.187 51.597 1.00 97.56 150 ALA A N 1
ATOM 1120 C CA . ALA A 1 150 ? -29.744 -0.773 52.581 1.00 97.56 150 ALA A CA 1
ATOM 1121 C C . ALA A 1 150 ? -29.339 -0.101 53.906 1.00 97.56 150 ALA A C 1
ATOM 1123 O O . ALA A 1 150 ? -29.556 -0.672 54.982 1.00 97.56 150 ALA A O 1
ATOM 1124 N N . THR A 1 151 ? -28.774 1.105 53.830 1.00 98.19 151 THR A N 1
ATOM 1125 C CA . THR A 1 151 ? -28.425 1.923 54.998 1.00 98.19 151 THR A CA 1
ATOM 1126 C C . THR A 1 151 ? -29.681 2.375 55.745 1.00 98.19 151 THR A C 1
ATOM 1128 O O . THR A 1 151 ? -29.772 2.162 56.954 1.00 98.19 151 THR A O 1
ATOM 1131 N N . GLU A 1 152 ? -30.682 2.911 55.037 1.00 98.19 152 GLU A N 1
ATOM 1132 C CA . GLU A 1 152 ? -31.967 3.321 55.624 1.00 98.19 152 GLU A CA 1
ATOM 1133 C C . GLU A 1 152 ? -32.685 2.136 56.280 1.00 98.19 152 GLU A C 1
ATOM 1135 O O . GLU A 1 152 ? -33.081 2.212 57.445 1.00 98.19 152 GLU A O 1
ATOM 1140 N N . ARG A 1 153 ? -32.750 0.994 55.580 1.00 98.12 153 ARG A N 1
ATOM 1141 C CA . ARG A 1 153 ? -33.317 -0.256 56.102 1.00 98.12 153 ARG A CA 1
ATOM 1142 C C . ARG A 1 153 ? -32.674 -0.649 57.429 1.00 98.12 153 ARG A C 1
ATOM 1144 O O . ARG A 1 153 ? -33.374 -1.028 58.363 1.00 98.12 153 ARG A O 1
ATOM 1151 N N . SER A 1 154 ? -31.347 -0.556 57.518 1.00 97.81 154 SER A N 1
ATOM 1152 C CA . SER A 1 154 ? -30.598 -0.925 58.725 1.00 97.81 154 SER A CA 1
ATOM 1153 C C . SER A 1 154 ? -30.880 0.021 59.896 1.00 97.81 154 SER A C 1
ATOM 1155 O O . SER A 1 154 ? -30.932 -0.432 61.037 1.00 97.81 154 SER A O 1
ATOM 1157 N N . ALA A 1 155 ? -31.104 1.311 59.624 1.00 97.94 155 ALA A N 1
ATOM 1158 C CA . ALA A 1 155 ? -31.402 2.311 60.647 1.00 97.94 155 ALA A CA 1
ATOM 1159 C C . ALA A 1 155 ? -32.785 2.112 61.295 1.00 97.94 155 ALA A C 1
ATOM 1161 O O . ALA A 1 155 ? -32.919 2.276 62.507 1.00 97.94 155 ALA A O 1
ATOM 1162 N N . ILE A 1 156 ? -33.800 1.729 60.512 1.00 97.69 156 ILE A N 1
ATOM 1163 C CA . ILE A 1 156 ? -35.185 1.592 61.001 1.00 97.69 156 ILE A CA 1
ATOM 1164 C C . ILE A 1 156 ? -35.550 0.170 61.455 1.00 97.69 156 ILE A C 1
ATOM 1166 O O . ILE A 1 156 ? -36.567 -0.020 62.123 1.00 97.69 156 ILE A O 1
ATOM 1170 N N . ALA A 1 157 ? -34.731 -0.835 61.122 1.00 97.75 157 ALA A N 1
ATOM 1171 C CA . ALA A 1 157 ? -35.034 -2.246 61.376 1.00 97.75 157 ALA A CA 1
ATOM 1172 C C . ALA A 1 157 ? -35.350 -2.542 62.850 1.00 97.75 157 ALA A C 1
ATOM 1174 O O . ALA A 1 157 ? -36.311 -3.251 63.146 1.00 97.75 157 ALA A O 1
ATOM 1175 N N . LEU A 1 158 ? -34.577 -1.978 63.784 1.00 97.50 158 LEU A N 1
ATOM 1176 C CA . LEU A 1 158 ? -34.809 -2.204 65.212 1.00 97.50 158 LEU A CA 1
ATOM 1177 C C . LEU A 1 158 ? -36.176 -1.661 65.657 1.00 97.50 158 LEU A C 1
ATOM 1179 O O . LEU A 1 158 ? -36.899 -2.364 66.356 1.00 97.50 158 LEU A O 1
ATOM 1183 N N . GLN A 1 159 ? -36.539 -0.452 65.216 1.00 97.44 159 GLN A N 1
ATOM 1184 C CA . GLN A 1 159 ? -37.813 0.194 65.558 1.00 97.44 159 GLN A CA 1
ATOM 1185 C C . GLN A 1 159 ? -39.006 -0.599 65.012 1.00 97.44 159 GLN A C 1
ATOM 1187 O O . GLN A 1 159 ? -39.961 -0.883 65.739 1.00 97.44 159 GLN A O 1
ATOM 1192 N N . ALA A 1 160 ? -38.906 -1.040 63.755 1.00 97.38 160 ALA A N 1
ATOM 1193 C CA . ALA A 1 160 ? -39.913 -1.878 63.113 1.00 97.38 160 ALA A CA 1
ATOM 1194 C C . ALA A 1 160 ? -40.133 -3.201 63.870 1.00 97.38 160 ALA A C 1
ATOM 1196 O O . ALA A 1 160 ? -41.269 -3.643 64.044 1.00 97.38 160 ALA A O 1
ATOM 1197 N N . HIS A 1 161 ? -39.057 -3.823 64.365 1.00 97.62 161 HIS A N 1
ATOM 1198 C CA . HIS A 1 161 ? -39.133 -5.069 65.133 1.00 97.62 161 HIS A CA 1
ATOM 1199 C C . HIS A 1 161 ? -39.500 -4.878 66.612 1.00 97.62 161 HIS A C 1
ATOM 1201 O O . HIS A 1 161 ? -39.946 -5.835 67.242 1.00 97.62 161 HIS A O 1
ATOM 1207 N N . SER A 1 162 ? -39.371 -3.668 67.164 1.00 97.88 162 SER A N 1
ATOM 1208 C CA . SER A 1 162 ? -39.805 -3.345 68.531 1.00 97.88 162 SER A CA 1
ATOM 1209 C C . SER A 1 162 ? -41.292 -2.989 68.652 1.00 97.88 162 SER A C 1
ATOM 1211 O O . SER A 1 162 ? -41.747 -2.678 69.749 1.00 97.88 162 SER A O 1
ATOM 1213 N N . GLY A 1 163 ? -42.052 -3.043 67.552 1.00 96.69 163 GLY A N 1
ATOM 1214 C CA . GLY A 1 163 ? -43.501 -2.816 67.551 1.00 96.69 163 GLY A CA 1
ATOM 1215 C C . GLY A 1 163 ? -43.946 -1.404 67.159 1.00 96.69 163 GLY A C 1
ATOM 1216 O O . GLY A 1 163 ? -45.095 -1.057 67.412 1.00 96.69 163 GLY A O 1
ATOM 1217 N N . ASP A 1 164 ? -43.077 -0.593 66.546 1.00 98.00 164 ASP A N 1
ATOM 1218 C CA . ASP A 1 164 ? -43.494 0.664 65.915 1.00 98.00 164 ASP A CA 1
ATOM 1219 C C . ASP A 1 164 ? -44.123 0.380 64.536 1.00 98.00 164 ASP A C 1
ATOM 1221 O O . ASP A 1 164 ? -43.442 -0.011 63.582 1.00 98.00 164 ASP A O 1
ATOM 1225 N N . ASP A 1 165 ? -45.440 0.578 64.429 1.00 97.81 165 ASP A N 1
ATOM 1226 C CA . ASP A 1 165 ? -46.210 0.326 63.206 1.00 97.81 165 ASP A CA 1
ATOM 1227 C C . ASP A 1 165 ? -45.787 1.212 62.024 1.00 97.81 165 ASP A C 1
ATOM 1229 O O . ASP A 1 165 ? -45.858 0.773 60.871 1.00 97.81 165 ASP A O 1
ATOM 1233 N N . ALA A 1 166 ? -45.350 2.452 62.273 1.00 97.25 166 ALA A N 1
ATOM 1234 C CA . ALA A 1 166 ? -44.903 3.351 61.211 1.00 97.25 166 ALA A CA 1
ATOM 1235 C C . ALA A 1 166 ? -43.557 2.884 60.645 1.00 97.25 166 ALA A C 1
ATOM 1237 O O . ALA A 1 166 ? -43.398 2.790 59.424 1.00 97.25 166 ALA A O 1
ATOM 1238 N N . ALA A 1 167 ? -42.627 2.503 61.526 1.00 97.31 167 ALA A N 1
ATOM 1239 C CA . ALA A 1 167 ? -41.345 1.929 61.127 1.00 97.31 167 ALA A CA 1
ATOM 1240 C C . ALA A 1 167 ? -41.528 0.613 60.353 1.00 97.31 167 ALA A C 1
ATOM 1242 O O . ALA A 1 167 ? -40.838 0.379 59.361 1.00 97.31 167 ALA A O 1
ATOM 1243 N N . ARG A 1 168 ? -42.496 -0.226 60.750 1.00 97.94 168 ARG A N 1
ATOM 1244 C CA . ARG A 1 168 ? -42.827 -1.467 60.035 1.00 97.94 168 ARG A CA 1
ATOM 1245 C C . ARG A 1 168 ? -43.321 -1.212 58.610 1.00 97.94 168 ARG A C 1
ATOM 1247 O O . ARG A 1 168 ? -42.831 -1.853 57.687 1.00 97.94 168 ARG A O 1
ATOM 1254 N N . ARG A 1 169 ? -44.239 -0.258 58.413 1.00 97.88 169 ARG A N 1
ATOM 1255 C CA . ARG A 1 169 ? -44.730 0.100 57.067 1.00 97.88 169 ARG A CA 1
ATOM 1256 C C . ARG A 1 169 ? -43.606 0.615 56.172 1.00 97.88 169 ARG A C 1
ATOM 1258 O O . ARG A 1 169 ? -43.486 0.155 55.041 1.00 97.88 169 ARG A O 1
ATOM 1265 N N . ARG A 1 170 ? -42.747 1.502 56.689 1.00 97.81 170 ARG A N 1
ATOM 1266 C CA . ARG A 1 170 ? -41.593 2.003 55.927 1.00 97.81 170 ARG A CA 1
ATOM 1267 C C . ARG A 1 170 ? -40.606 0.884 55.584 1.00 97.81 170 ARG A C 1
ATOM 1269 O O . ARG A 1 170 ? -40.061 0.868 54.486 1.00 97.81 170 ARG A O 1
ATOM 1276 N N . LEU A 1 171 ? -40.391 -0.071 56.492 1.00 97.50 171 LEU A N 1
ATOM 1277 C CA . LEU A 1 171 ? -39.545 -1.236 56.227 1.00 97.50 171 LEU A CA 1
ATOM 1278 C C . LEU A 1 171 ? -40.103 -2.107 55.087 1.00 97.50 171 LEU A C 1
ATOM 1280 O O . LEU A 1 171 ? -39.336 -2.554 54.234 1.00 97.50 171 LEU A O 1
ATOM 1284 N N . ASP A 1 172 ? -41.420 -2.316 55.044 1.00 97.88 172 ASP A N 1
ATOM 1285 C CA . ASP A 1 172 ? -42.078 -3.060 53.964 1.00 97.88 172 ASP A CA 1
ATOM 1286 C C . ASP A 1 172 ? -41.979 -2.323 52.612 1.00 97.88 172 ASP A C 1
ATOM 1288 O O . ASP A 1 172 ? -41.691 -2.951 51.590 1.00 97.88 172 ASP A O 1
ATOM 1292 N N . GLU A 1 173 ? -42.126 -0.992 52.600 1.00 98.00 173 GLU A N 1
ATOM 1293 C CA . GLU A 1 173 ? -41.878 -0.155 51.413 1.00 98.00 173 GLU A CA 1
ATOM 1294 C C . GLU A 1 173 ? -40.434 -0.295 50.913 1.00 98.00 173 GLU A C 1
ATOM 1296 O O . GLU A 1 173 ? -40.217 -0.584 49.734 1.00 98.00 173 GLU A O 1
ATOM 1301 N N . LEU A 1 174 ? -39.446 -0.188 51.812 1.00 97.44 174 LEU A N 1
ATOM 1302 C CA . LEU A 1 174 ? -38.031 -0.362 51.475 1.00 97.44 174 LEU A CA 1
ATOM 1303 C C . LEU A 1 174 ? -37.744 -1.745 50.886 1.00 97.44 174 LEU A C 1
ATOM 1305 O O . LEU A 1 174 ? -36.934 -1.860 49.970 1.00 97.44 174 LEU A O 1
ATOM 1309 N N . HIS A 1 175 ? -38.393 -2.809 51.367 1.00 97.94 175 HIS A N 1
ATOM 1310 C CA . HIS A 1 175 ? -38.250 -4.134 50.758 1.00 97.94 175 HIS A CA 1
ATOM 1311 C C . HIS A 1 175 ? -38.763 -4.170 49.311 1.00 97.94 175 HIS A C 1
ATOM 1313 O O . HIS A 1 175 ? -38.115 -4.781 48.456 1.00 97.94 175 HIS A O 1
ATOM 1319 N N . GLY A 1 176 ? -39.878 -3.494 49.019 1.00 98.06 176 GLY A N 1
ATOM 1320 C CA . GLY A 1 176 ? -40.400 -3.343 47.658 1.00 98.06 176 GLY A CA 1
ATOM 1321 C C . GLY A 1 176 ? -39.476 -2.523 46.750 1.00 98.06 176 GLY A C 1
ATOM 1322 O O . GLY A 1 176 ? -39.174 -2.946 45.628 1.00 98.06 176 GLY A O 1
ATOM 1323 N N . GLU A 1 177 ? -38.972 -1.391 47.249 1.00 97.69 177 GLU A N 1
ATOM 1324 C CA . GLU A 1 177 ? -38.001 -0.535 46.550 1.00 97.69 177 GLU A CA 1
ATOM 1325 C C . GLU A 1 177 ? -36.707 -1.311 46.245 1.00 97.69 177 GLU A C 1
ATOM 1327 O O . GLU A 1 177 ? -36.273 -1.366 45.095 1.00 97.69 177 GLU A O 1
ATOM 1332 N N . ILE A 1 178 ? -36.146 -2.021 47.233 1.00 97.12 178 ILE A N 1
ATOM 1333 C CA . ILE A 1 178 ? -34.952 -2.868 47.065 1.00 97.12 178 ILE A CA 1
ATOM 1334 C C . ILE A 1 178 ? -35.195 -3.978 46.033 1.00 97.12 178 ILE A C 1
ATOM 1336 O O . ILE A 1 178 ? -34.326 -4.251 45.203 1.00 97.12 178 ILE A O 1
ATOM 1340 N N . GLY A 1 179 ? -36.360 -4.632 46.059 1.00 97.06 179 GLY A N 1
ATOM 1341 C CA . GLY A 1 179 ? -36.714 -5.662 45.076 1.00 97.06 179 GLY A CA 1
ATOM 1342 C C . GLY A 1 179 ? -36.757 -5.119 43.644 1.00 97.06 179 GLY A C 1
ATOM 1343 O O . GLY A 1 179 ? -36.223 -5.740 42.718 1.00 97.06 179 GLY A O 1
ATOM 1344 N N . THR A 1 180 ? -37.327 -3.925 43.478 1.00 97.06 180 THR A N 1
ATOM 1345 C CA . THR A 1 180 ? -37.371 -3.210 42.195 1.00 97.06 180 THR A CA 1
ATOM 1346 C C . THR A 1 180 ? -35.964 -2.835 41.734 1.00 97.06 180 THR A C 1
ATOM 1348 O O . THR A 1 180 ? -35.585 -3.148 40.604 1.00 97.06 180 THR A O 1
ATOM 1351 N N . GLN A 1 181 ? -35.146 -2.274 42.628 1.00 95.62 181 GLN A N 1
ATOM 1352 C CA . GLN A 1 181 ? -33.781 -1.851 42.319 1.00 95.62 181 GLN A CA 1
ATOM 1353 C C . GLN A 1 181 ? -32.870 -3.026 41.939 1.00 95.62 181 GLN A C 1
ATOM 1355 O O . GLN A 1 181 ? -32.070 -2.925 41.008 1.00 95.62 181 GLN A O 1
ATOM 1360 N N . ASN A 1 182 ? -33.013 -4.174 42.609 1.00 96.25 182 ASN A N 1
ATOM 1361 C CA . ASN A 1 182 ? -32.283 -5.396 42.264 1.00 96.25 182 ASN A CA 1
ATOM 1362 C C . ASN A 1 182 ? -32.645 -5.901 40.860 1.00 96.25 182 ASN A C 1
ATOM 1364 O O . ASN A 1 182 ? -31.764 -6.341 40.118 1.00 96.25 182 ASN A O 1
ATOM 1368 N N . SER A 1 183 ? -33.925 -5.816 40.488 1.00 96.62 183 SER A N 1
ATOM 1369 C CA . SER A 1 183 ? -34.403 -6.208 39.157 1.00 96.62 183 SER A CA 1
ATOM 1370 C C . SER A 1 183 ? -33.876 -5.263 38.073 1.00 96.62 183 SER A C 1
ATOM 1372 O O . SER A 1 183 ? -33.388 -5.722 37.039 1.00 96.62 183 SER A O 1
ATOM 1374 N N . GLU A 1 184 ? -33.890 -3.950 38.330 1.00 97.00 184 GLU A N 1
ATOM 1375 C CA . GLU A 1 184 ? -33.280 -2.954 37.443 1.00 97.00 184 GLU A CA 1
ATOM 1376 C C . GLU A 1 184 ? -31.779 -3.218 37.265 1.00 97.00 184 GLU A C 1
ATOM 1378 O O . GLU A 1 184 ? -31.286 -3.253 36.136 1.00 97.00 184 GLU A O 1
ATOM 1383 N N . ARG A 1 185 ? -31.049 -3.488 38.357 1.00 96.38 185 ARG A N 1
ATOM 1384 C CA . ARG A 1 185 ? -29.614 -3.791 38.296 1.00 96.38 185 ARG A CA 1
ATOM 1385 C C . ARG A 1 185 ? -29.328 -5.035 37.460 1.00 96.38 185 ARG A C 1
ATOM 1387 O O . ARG A 1 185 ? -28.438 -4.992 36.617 1.00 96.38 185 ARG A O 1
ATOM 1394 N N . ALA A 1 186 ? -30.097 -6.110 37.639 1.00 97.25 186 ALA A N 1
ATOM 1395 C CA . ALA A 1 186 ? -29.954 -7.325 36.836 1.00 97.25 186 ALA A CA 1
ATOM 1396 C C . ALA A 1 186 ? -30.209 -7.066 35.335 1.00 97.25 186 ALA A C 1
ATOM 1398 O O . ALA A 1 186 ? -29.503 -7.603 34.473 1.00 97.25 186 ALA A O 1
ATOM 1399 N N . SER A 1 187 ? -31.175 -6.199 35.013 1.00 98.12 187 SER A N 1
ATOM 1400 C CA . SER A 1 187 ? -31.426 -5.756 33.637 1.00 98.12 187 SER A CA 1
ATOM 1401 C C . SER A 1 187 ? -30.263 -4.925 33.080 1.00 98.12 187 SER A C 1
ATOM 1403 O O . SER A 1 187 ? -29.859 -5.136 31.937 1.00 98.12 187 SER A O 1
ATOM 1405 N N . LEU A 1 188 ? -29.697 -4.005 33.870 1.00 97.38 188 LEU A N 1
ATOM 1406 C CA . LEU A 1 188 ? -28.535 -3.196 33.480 1.00 97.38 188 LEU A CA 1
ATOM 1407 C C . LEU A 1 188 ? -27.274 -4.049 33.296 1.00 97.38 188 LEU A C 1
ATOM 1409 O O . LEU A 1 188 ? -26.528 -3.817 32.349 1.00 97.38 188 LEU A O 1
ATOM 1413 N N . ASP A 1 189 ? -27.057 -5.054 34.147 1.00 97.81 189 ASP A N 1
ATOM 1414 C CA . ASP A 1 189 ? -25.953 -6.013 34.019 1.00 97.81 189 ASP A CA 1
ATOM 1415 C C . ASP A 1 189 ? -26.057 -6.794 32.695 1.00 97.81 189 ASP A C 1
ATOM 1417 O O . ASP A 1 189 ? -25.071 -6.934 31.969 1.00 97.81 189 ASP A O 1
ATOM 1421 N N . SER A 1 190 ? -27.266 -7.240 32.338 1.00 97.56 190 SER A N 1
ATOM 1422 C CA . SER A 1 190 ? -27.522 -7.942 31.072 1.00 97.56 190 SER A CA 1
ATOM 1423 C C . SER A 1 190 ? -27.316 -7.028 29.857 1.00 97.56 190 SER A C 1
ATOM 1425 O O . SER A 1 190 ? -26.638 -7.408 28.901 1.00 97.56 190 SER A O 1
ATOM 1427 N N . ALA A 1 191 ? -27.836 -5.797 29.913 1.00 96.62 191 ALA A N 1
ATOM 1428 C CA . ALA A 1 191 ? -27.653 -4.799 28.860 1.00 96.62 191 ALA A CA 1
ATOM 1429 C C . ALA A 1 191 ? -26.175 -4.411 28.679 1.00 96.62 191 ALA A C 1
ATOM 1431 O O . ALA A 1 191 ? -25.715 -4.230 27.551 1.00 96.62 191 ALA A O 1
ATOM 1432 N N . LEU A 1 192 ? -25.415 -4.316 29.776 1.00 97.19 192 LEU A N 1
ATOM 1433 C CA . LEU A 1 192 ? -23.981 -4.037 29.743 1.00 97.19 192 LEU A CA 1
ATOM 1434 C C . LEU A 1 192 ? -23.209 -5.171 29.064 1.00 97.19 192 LEU A C 1
ATOM 1436 O O . LEU A 1 192 ? -22.357 -4.900 28.220 1.00 97.19 192 LEU A O 1
ATOM 1440 N N . ALA A 1 193 ? -23.522 -6.428 29.390 1.00 97.69 193 ALA A N 1
ATOM 1441 C CA . ALA A 1 193 ? -22.889 -7.584 28.760 1.00 97.69 193 ALA A CA 1
ATOM 1442 C C . ALA A 1 193 ? -23.120 -7.601 27.238 1.00 97.69 193 ALA A C 1
ATOM 1444 O O . ALA A 1 193 ? -22.178 -7.800 26.468 1.00 97.69 193 ALA A O 1
ATOM 1445 N N . GLU A 1 194 ? -24.347 -7.319 26.789 1.00 97.44 194 GLU A N 1
ATOM 1446 C CA . GLU A 1 194 ? -24.659 -7.213 25.362 1.00 97.44 194 GLU A CA 1
ATOM 1447 C C . GLU A 1 194 ? -23.942 -6.024 24.700 1.00 97.44 194 GLU A C 1
ATOM 1449 O O . GLU A 1 194 ? -23.346 -6.176 23.631 1.00 97.44 194 GLU A O 1
ATOM 1454 N N . ALA A 1 195 ? -23.937 -4.847 25.334 1.00 94.62 195 ALA A N 1
ATOM 1455 C CA . ALA A 1 195 ? -23.244 -3.668 24.815 1.00 94.62 195 ALA A CA 1
ATOM 1456 C C . ALA A 1 195 ? -21.729 -3.901 24.674 1.00 94.62 195 ALA A C 1
ATOM 1458 O O . ALA A 1 195 ? -21.132 -3.512 23.668 1.00 94.62 195 ALA A O 1
ATOM 1459 N N . GLN A 1 196 ? -21.113 -4.593 25.636 1.00 97.12 196 GLN A N 1
ATOM 1460 C CA . GLN A 1 196 ? -19.706 -4.991 25.572 1.00 97.12 196 GLN A CA 1
ATOM 1461 C C . GLN A 1 196 ? -19.438 -5.991 24.443 1.00 97.12 196 GLN A C 1
ATOM 1463 O O . GLN A 1 196 ? -18.403 -5.893 23.782 1.00 97.12 196 GLN A O 1
ATOM 1468 N N . GLN A 1 197 ? -20.352 -6.931 24.190 1.00 97.19 197 GLN A N 1
ATOM 1469 C CA . GLN A 1 197 ? -20.220 -7.846 23.058 1.00 97.19 197 GLN A CA 1
ATOM 1470 C C . GLN A 1 197 ? -20.299 -7.094 21.724 1.00 97.19 197 GLN A C 1
ATOM 1472 O O . GLN A 1 197 ? -19.412 -7.246 20.887 1.00 97.19 197 GLN A O 1
ATOM 1477 N N . ARG A 1 198 ? -21.277 -6.193 21.564 1.00 94.56 198 ARG A N 1
ATOM 1478 C CA . ARG A 1 198 ? -21.401 -5.343 20.366 1.00 94.56 198 ARG A CA 1
ATOM 1479 C C . ARG A 1 198 ? -20.160 -4.478 20.135 1.00 94.56 198 ARG A C 1
ATOM 1481 O O . ARG A 1 198 ? -19.748 -4.294 18.992 1.00 94.56 198 ARG A O 1
ATOM 1488 N N . LEU A 1 199 ? -19.548 -3.962 21.204 1.00 96.00 199 LEU A N 1
ATOM 1489 C CA . LEU A 1 199 ? -18.287 -3.227 21.114 1.00 96.00 199 LEU A CA 1
ATOM 1490 C C . LEU A 1 199 ? -17.153 -4.115 20.583 1.00 96.00 199 LEU A C 1
ATOM 1492 O O . LEU A 1 199 ? -16.453 -3.704 19.660 1.00 96.00 199 LEU A O 1
ATOM 1496 N N . LYS A 1 200 ? -16.995 -5.330 21.123 1.00 95.94 200 LYS A N 1
ATOM 1497 C CA . LYS A 1 200 ? -15.979 -6.289 20.656 1.00 95.94 200 LYS A CA 1
ATOM 1498 C C . LYS A 1 200 ? -16.160 -6.636 19.180 1.00 95.94 200 LYS A C 1
ATOM 1500 O O . LYS A 1 200 ? -15.179 -6.654 18.440 1.00 95.94 200 LYS A O 1
ATOM 1505 N N . ASP A 1 201 ? -17.396 -6.870 18.749 1.00 91.75 201 ASP A N 1
ATOM 1506 C CA . ASP A 1 201 ? -17.703 -7.200 17.356 1.00 91.75 201 ASP A CA 1
ATOM 1507 C C . ASP A 1 201 ? -17.365 -6.024 16.424 1.00 91.75 201 ASP A C 1
ATOM 1509 O O . ASP A 1 201 ? -16.703 -6.207 15.401 1.00 91.75 201 ASP A O 1
ATOM 1513 N N . ALA A 1 202 ? -17.728 -4.795 16.811 1.00 88.06 202 ALA A N 1
ATOM 1514 C CA . ALA A 1 202 ? -17.383 -3.591 16.056 1.00 88.06 202 ALA A CA 1
ATOM 1515 C C . ALA A 1 202 ? -15.858 -3.367 15.972 1.00 88.06 202 ALA A C 1
ATOM 1517 O O . ALA A 1 202 ? -15.333 -3.009 14.915 1.00 88.06 202 ALA A O 1
ATOM 1518 N N . GLU A 1 203 ? -15.125 -3.611 17.064 1.00 88.88 203 GLU A N 1
ATOM 1519 C CA . GLU A 1 203 ? -13.661 -3.521 17.086 1.00 88.88 203 GLU A CA 1
ATOM 1520 C C . GLU A 1 203 ? -13.002 -4.600 16.210 1.00 88.88 203 GLU A C 1
ATOM 1522 O O . GLU A 1 203 ? -12.017 -4.314 15.523 1.00 88.88 203 GLU A O 1
ATOM 1527 N N . ALA A 1 204 ? -13.560 -5.813 16.166 1.00 87.38 204 ALA A N 1
ATOM 1528 C CA . ALA A 1 204 ? -13.076 -6.889 15.304 1.00 87.38 204 ALA A CA 1
ATOM 1529 C C . ALA A 1 204 ? -13.250 -6.564 13.811 1.00 87.38 204 ALA A C 1
ATOM 1531 O O . ALA A 1 204 ? -12.321 -6.784 13.028 1.00 87.38 204 ALA A O 1
ATOM 1532 N N . VAL A 1 205 ? -14.395 -5.992 13.417 1.00 83.75 205 VAL A N 1
ATOM 1533 C CA . VAL A 1 205 ? -14.636 -5.524 12.039 1.00 83.75 205 VAL A CA 1
ATOM 1534 C C . VAL A 1 205 ? -13.611 -4.459 11.646 1.00 83.75 205 VAL A C 1
ATOM 1536 O O . VAL A 1 205 ? -12.957 -4.585 10.607 1.00 83.75 205 VAL A O 1
ATOM 1539 N N . LEU A 1 206 ? -13.399 -3.458 12.507 1.00 83.38 206 LEU A N 1
ATOM 1540 C CA . LEU A 1 206 ? -12.419 -2.396 12.267 1.00 83.38 206 LEU A CA 1
ATOM 1541 C C . LEU A 1 206 ? -10.989 -2.951 12.130 1.00 83.38 206 LEU A C 1
ATOM 1543 O O . LEU A 1 206 ? -10.245 -2.550 11.233 1.00 83.38 206 LEU A O 1
ATOM 1547 N N . ALA A 1 207 ? -10.600 -3.902 12.985 1.00 81.25 207 ALA A N 1
ATOM 1548 C CA . ALA A 1 207 ? -9.292 -4.552 12.912 1.00 81.25 207 ALA A CA 1
ATOM 1549 C C . ALA A 1 207 ? -9.118 -5.385 11.628 1.00 81.25 207 ALA A C 1
ATOM 1551 O O . ALA A 1 207 ? -8.029 -5.413 11.048 1.00 81.25 207 ALA A O 1
ATOM 1552 N N . GLY A 1 208 ? -10.183 -6.047 11.167 1.00 81.06 208 GLY A N 1
ATOM 1553 C CA . GLY A 1 208 ? -10.202 -6.770 9.896 1.00 81.06 208 GLY A CA 1
ATOM 1554 C C . GLY A 1 208 ? -9.962 -5.847 8.701 1.00 81.06 208 GLY A C 1
ATOM 1555 O O . GLY A 1 208 ? -9.110 -6.140 7.860 1.00 81.06 208 GLY A O 1
ATOM 1556 N N . GLN A 1 209 ? -10.643 -4.699 8.667 1.00 79.69 209 GLN A N 1
ATOM 1557 C CA . GLN A 1 209 ? -10.478 -3.688 7.620 1.00 79.69 209 GLN A CA 1
ATOM 1558 C C . GLN A 1 209 ? -9.072 -3.073 7.619 1.00 79.69 209 GLN A C 1
ATOM 1560 O O . GLN A 1 209 ? -8.450 -2.967 6.563 1.00 79.69 209 GLN A O 1
ATOM 1565 N N . ASP A 1 210 ? -8.523 -2.726 8.788 1.00 77.12 210 ASP A N 1
ATOM 1566 C CA . ASP A 1 210 ? -7.153 -2.206 8.895 1.00 77.12 210 ASP A CA 1
ATOM 1567 C C . ASP A 1 210 ? -6.114 -3.242 8.428 1.00 77.12 210 ASP A C 1
ATOM 1569 O O . ASP A 1 210 ? -5.174 -2.910 7.702 1.00 77.12 210 ASP A O 1
ATOM 1573 N N . ARG A 1 211 ? -6.305 -4.527 8.760 1.00 79.94 211 ARG A N 1
ATOM 1574 C CA . ARG A 1 211 ? -5.447 -5.607 8.250 1.00 79.94 211 ARG A CA 1
ATOM 1575 C C . ARG A 1 211 ? -5.526 -5.718 6.726 1.00 79.94 211 ARG A C 1
ATOM 1577 O O . ARG A 1 211 ? -4.476 -5.795 6.087 1.00 79.94 211 ARG A O 1
ATOM 1584 N N . ALA A 1 212 ? -6.730 -5.720 6.155 1.00 76.25 212 ALA A N 1
ATOM 1585 C CA . ALA A 1 212 ? -6.929 -5.787 4.707 1.00 76.25 212 ALA A CA 1
ATOM 1586 C C . ALA A 1 212 ? -6.275 -4.591 3.995 1.00 76.25 212 ALA A C 1
ATOM 1588 O O . ALA A 1 212 ? -5.558 -4.768 3.008 1.00 76.25 212 ALA A O 1
ATOM 1589 N N . TYR A 1 213 ? -6.426 -3.386 4.553 1.00 76.50 213 TYR A N 1
ATOM 1590 C CA . TYR A 1 213 ? -5.762 -2.183 4.061 1.00 76.50 213 TYR A CA 1
ATOM 1591 C C . TYR A 1 213 ? -4.237 -2.346 4.053 1.00 76.50 213 TYR A C 1
ATOM 1593 O O . TYR A 1 213 ? -3.610 -2.209 3.003 1.00 76.50 213 TYR A O 1
ATOM 1601 N N . ARG A 1 214 ? -3.628 -2.725 5.184 1.00 77.31 214 ARG A N 1
ATOM 1602 C CA . ARG A 1 214 ? -2.170 -2.921 5.270 1.00 77.31 214 ARG A CA 1
ATOM 1603 C C . ARG A 1 214 ? -1.661 -3.980 4.293 1.00 77.31 214 ARG A C 1
ATOM 1605 O O . ARG A 1 214 ? -0.588 -3.803 3.727 1.00 77.31 214 ARG A O 1
ATOM 1612 N N . GLN A 1 215 ? -2.417 -5.057 4.082 1.00 76.88 215 GLN A N 1
ATOM 1613 C CA . GLN A 1 215 ? -2.074 -6.087 3.099 1.00 76.88 215 GLN A CA 1
ATOM 1614 C C . GLN A 1 215 ? -2.111 -5.545 1.666 1.00 76.88 215 GLN A C 1
ATOM 1616 O O . GLN A 1 215 ? -1.169 -5.782 0.910 1.00 76.88 215 GLN A O 1
ATOM 1621 N N . SER A 1 216 ? -3.150 -4.787 1.302 1.00 73.12 216 SER A N 1
ATOM 1622 C CA . SER A 1 216 ? -3.241 -4.165 -0.026 1.00 73.12 216 SER A CA 1
ATOM 1623 C C . SER A 1 216 ? -2.110 -3.163 -0.279 1.00 73.12 216 SER A C 1
ATOM 1625 O O . SER A 1 216 ? -1.507 -3.168 -1.352 1.00 73.12 216 SER A O 1
ATOM 1627 N N . GLU A 1 217 ? -1.756 -2.363 0.728 1.00 76.69 217 GLU A N 1
ATOM 1628 C CA . GLU A 1 217 ? -0.697 -1.366 0.615 1.00 76.69 217 GLU A CA 1
ATOM 1629 C C . GLU A 1 217 ? 0.687 -2.020 0.543 1.00 76.69 217 GLU A C 1
ATOM 1631 O O . GLU A 1 217 ? 1.519 -1.622 -0.272 1.00 76.69 217 GLU A O 1
ATOM 1636 N N . ALA A 1 218 ? 0.919 -3.080 1.323 1.00 77.19 218 ALA A N 1
ATOM 1637 C CA . ALA A 1 218 ? 2.131 -3.885 1.214 1.00 77.19 218 ALA A CA 1
ATOM 1638 C C . ALA A 1 218 ? 2.276 -4.484 -0.193 1.00 77.19 218 ALA A C 1
ATOM 1640 O O . ALA A 1 218 ? 3.334 -4.346 -0.802 1.00 77.19 218 ALA A O 1
ATOM 1641 N N . ALA A 1 219 ? 1.208 -5.072 -0.745 1.00 76.19 219 ALA A N 1
ATOM 1642 C CA . ALA A 1 219 ? 1.219 -5.620 -2.101 1.00 76.19 219 ALA A CA 1
ATOM 1643 C C . ALA A 1 219 ? 1.523 -4.545 -3.159 1.00 76.19 219 ALA A C 1
ATOM 1645 O O . ALA A 1 219 ? 2.328 -4.777 -4.063 1.00 76.19 219 ALA A O 1
ATOM 1646 N N . ARG A 1 220 ? 0.934 -3.348 -3.024 1.00 81.50 220 ARG A N 1
ATOM 1647 C CA . ARG A 1 220 ? 1.198 -2.205 -3.910 1.00 81.50 220 ARG A CA 1
ATOM 1648 C C . ARG A 1 220 ? 2.664 -1.771 -3.857 1.00 81.50 220 ARG A C 1
ATOM 1650 O O . ARG A 1 220 ? 3.287 -1.603 -4.902 1.00 81.50 220 ARG A O 1
ATOM 1657 N N . ILE A 1 221 ? 3.224 -1.609 -2.657 1.00 77.31 221 ILE A N 1
ATOM 1658 C CA . ILE A 1 221 ? 4.632 -1.226 -2.468 1.00 77.31 221 ILE A CA 1
ATOM 1659 C C . ILE A 1 221 ? 5.566 -2.306 -3.025 1.00 77.31 221 ILE A C 1
ATOM 1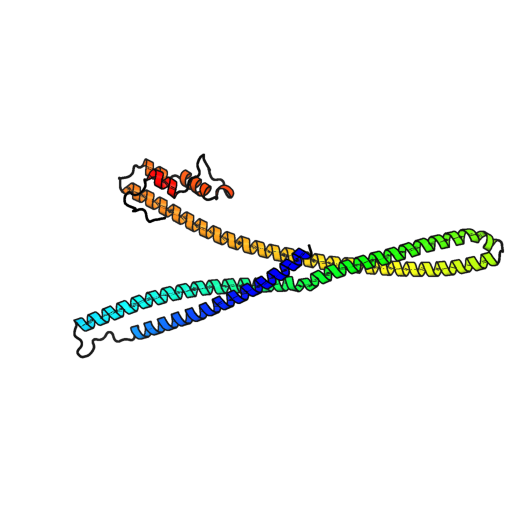661 O O . ILE A 1 221 ? 6.535 -1.976 -3.705 1.00 77.31 221 ILE A O 1
ATOM 1665 N N . SER A 1 222 ? 5.269 -3.589 -2.797 1.00 83.25 222 SER A N 1
ATOM 1666 C CA . SER A 1 222 ? 6.045 -4.697 -3.361 1.00 83.25 222 SER A CA 1
ATOM 1667 C C . SER A 1 222 ? 6.042 -4.690 -4.890 1.00 83.25 222 SER A C 1
ATOM 1669 O O . SER A 1 222 ? 7.094 -4.891 -5.489 1.00 83.25 222 SER A O 1
ATOM 1671 N N . ALA A 1 223 ? 4.900 -4.415 -5.528 1.00 77.75 223 ALA A N 1
ATOM 1672 C CA . ALA A 1 223 ? 4.822 -4.309 -6.984 1.00 77.75 223 ALA A CA 1
ATOM 1673 C C . ALA A 1 223 ? 5.703 -3.170 -7.525 1.00 77.75 223 ALA A C 1
ATOM 1675 O O . ALA A 1 223 ? 6.483 -3.385 -8.451 1.00 77.75 223 ALA A O 1
ATOM 1676 N N . LEU A 1 224 ? 5.647 -1.989 -6.898 1.00 78.44 224 LEU A N 1
ATOM 1677 C CA . LEU A 1 224 ? 6.504 -0.856 -7.265 1.00 78.44 224 LEU A CA 1
ATOM 1678 C C . LEU A 1 224 ? 7.990 -1.170 -7.077 1.00 78.44 224 LEU A C 1
ATOM 1680 O O . LEU A 1 224 ? 8.812 -0.782 -7.903 1.00 78.44 224 LEU A O 1
ATOM 1684 N N . LEU A 1 225 ? 8.345 -1.886 -6.008 1.00 86.81 225 LEU A N 1
ATOM 1685 C CA . LEU A 1 225 ? 9.724 -2.298 -5.769 1.00 86.81 225 LEU A CA 1
ATOM 1686 C C . LEU A 1 225 ? 10.232 -3.208 -6.895 1.00 86.81 225 LEU A C 1
ATOM 1688 O O . LEU A 1 225 ? 11.318 -2.971 -7.412 1.00 86.81 225 LEU A O 1
ATOM 1692 N N . LEU A 1 226 ? 9.435 -4.200 -7.307 1.00 86.38 226 LEU A N 1
ATOM 1693 C CA . LEU A 1 226 ? 9.785 -5.102 -8.408 1.00 86.38 226 LEU A CA 1
ATOM 1694 C C . LEU A 1 226 ? 9.934 -4.361 -9.743 1.00 86.38 226 LEU A C 1
ATOM 1696 O O . LEU A 1 226 ? 10.856 -4.655 -10.501 1.00 86.38 226 LEU A O 1
ATOM 1700 N N . GLU A 1 227 ? 9.071 -3.379 -10.020 1.00 83.50 227 GLU A N 1
ATOM 1701 C CA . GLU A 1 227 ? 9.201 -2.527 -11.207 1.00 83.50 227 GLU A CA 1
ATOM 1702 C C . GLU A 1 227 ? 10.526 -1.751 -11.192 1.00 83.50 227 GLU A C 1
ATOM 1704 O O . GLU A 1 227 ? 11.266 -1.766 -12.177 1.00 83.50 227 GLU A O 1
ATOM 1709 N N . GLN A 1 228 ? 10.873 -1.127 -10.063 1.00 90.62 228 GLN A N 1
ATOM 1710 C CA . GLN A 1 228 ? 12.144 -0.412 -9.924 1.00 90.62 228 GLN A CA 1
ATOM 1711 C C . GLN A 1 228 ? 13.353 -1.349 -10.023 1.00 90.62 228 GLN A C 1
ATOM 1713 O O . GLN A 1 228 ? 14.358 -0.978 -10.628 1.00 90.62 228 GLN A O 1
ATOM 1718 N N . SER A 1 229 ? 13.258 -2.575 -9.500 1.00 92.25 229 SER A N 1
ATOM 1719 C CA . SER A 1 229 ? 14.295 -3.596 -9.678 1.00 92.25 229 SER A CA 1
ATOM 1720 C C . SER A 1 229 ? 14.499 -3.950 -11.151 1.00 92.25 229 SER A C 1
ATOM 1722 O O . SER A 1 229 ? 15.635 -3.963 -11.608 1.00 92.25 229 SER A O 1
ATOM 1724 N N . ALA A 1 230 ? 13.428 -4.141 -11.928 1.00 87.56 230 ALA A N 1
ATOM 1725 C CA . ALA A 1 230 ? 13.544 -4.438 -13.358 1.00 87.56 230 ALA A CA 1
ATOM 1726 C C . ALA A 1 230 ? 14.192 -3.286 -14.156 1.00 87.56 230 ALA A C 1
ATOM 1728 O O . ALA A 1 230 ? 14.990 -3.516 -15.074 1.00 87.56 230 ALA A O 1
ATOM 1729 N N . ILE A 1 231 ? 13.882 -2.034 -13.795 1.00 86.56 231 ILE A N 1
ATOM 1730 C CA . ILE A 1 231 ? 14.532 -0.845 -14.369 1.00 86.56 231 ILE A CA 1
ATOM 1731 C C . ILE A 1 231 ? 16.024 -0.835 -14.013 1.00 86.56 231 ILE A C 1
ATOM 1733 O O . ILE A 1 231 ? 16.865 -0.627 -14.891 1.00 86.56 231 ILE A O 1
ATOM 1737 N N . ALA A 1 232 ? 16.358 -1.091 -12.746 1.00 89.25 232 ALA A N 1
ATOM 1738 C CA . ALA A 1 232 ? 17.738 -1.151 -12.279 1.00 89.25 232 ALA A CA 1
ATOM 1739 C C . ALA A 1 232 ? 18.536 -2.256 -12.991 1.00 89.25 232 ALA A C 1
ATOM 1741 O O . ALA A 1 232 ? 19.637 -1.986 -13.469 1.00 89.25 232 ALA A O 1
ATOM 1742 N N . ASP A 1 233 ? 17.972 -3.456 -13.146 1.00 92.25 233 ASP A N 1
ATOM 1743 C CA . ASP A 1 233 ? 18.602 -4.573 -13.862 1.00 92.25 233 ASP A CA 1
ATOM 1744 C C . ASP A 1 233 ? 18.914 -4.203 -15.318 1.00 92.25 233 ASP A C 1
ATOM 1746 O O . ASP A 1 233 ? 20.023 -4.433 -15.809 1.00 92.25 233 ASP A O 1
ATOM 1750 N N . THR A 1 234 ? 17.965 -3.553 -15.997 1.00 89.00 234 THR A N 1
ATOM 1751 C CA . THR A 1 234 ? 18.148 -3.073 -17.375 1.00 89.00 234 THR A CA 1
ATOM 1752 C C . THR A 1 234 ? 19.267 -2.032 -17.460 1.00 89.00 234 THR A C 1
ATOM 1754 O O . THR A 1 234 ? 20.130 -2.108 -18.340 1.00 89.00 234 THR A O 1
ATOM 1757 N N . ALA A 1 235 ? 19.293 -1.074 -16.530 1.00 90.62 235 ALA A N 1
ATOM 1758 C CA . ALA A 1 235 ? 20.320 -0.038 -16.478 1.00 90.62 235 ALA A CA 1
ATOM 1759 C C . ALA A 1 235 ? 21.713 -0.619 -16.187 1.00 90.62 235 ALA A C 1
ATOM 1761 O O . ALA A 1 235 ? 22.692 -0.229 -16.826 1.00 90.62 235 ALA A O 1
ATOM 1762 N N . LEU A 1 236 ? 21.811 -1.587 -15.273 1.00 91.19 236 LEU A N 1
ATOM 1763 C CA . LEU A 1 236 ? 23.061 -2.278 -14.956 1.00 91.19 236 LEU A CA 1
ATOM 1764 C C . LEU A 1 236 ? 23.567 -3.107 -16.141 1.00 91.19 236 LEU A C 1
ATOM 1766 O O . LEU A 1 236 ? 24.763 -3.073 -16.435 1.00 91.19 236 LEU A O 1
ATOM 1770 N N . ALA A 1 237 ? 22.681 -3.790 -16.870 1.00 91.94 237 ALA A N 1
ATOM 1771 C CA . ALA A 1 237 ? 23.044 -4.507 -18.092 1.00 91.94 237 ALA A CA 1
ATOM 1772 C C . ALA A 1 237 ? 23.573 -3.553 -19.180 1.00 91.94 237 ALA A C 1
ATOM 1774 O O . ALA A 1 237 ? 24.608 -3.825 -19.796 1.00 91.94 237 ALA A O 1
ATOM 1775 N N . ALA A 1 238 ? 22.918 -2.404 -19.377 1.00 90.88 238 ALA A N 1
ATOM 1776 C CA . ALA A 1 238 ? 23.375 -1.374 -20.310 1.00 90.88 238 ALA A CA 1
ATOM 1777 C C . ALA A 1 238 ? 24.738 -0.787 -19.899 1.00 90.88 238 ALA A C 1
ATOM 1779 O O . ALA A 1 238 ? 25.629 -0.634 -20.738 1.00 90.88 238 ALA A O 1
ATOM 1780 N N . ALA A 1 239 ? 24.935 -0.518 -18.605 1.00 91.19 239 ALA A N 1
ATOM 1781 C CA . ALA A 1 239 ? 26.212 -0.059 -18.068 1.00 91.19 239 ALA A CA 1
ATOM 1782 C C . ALA A 1 239 ? 27.323 -1.100 -18.286 1.00 91.19 239 ALA A C 1
ATOM 1784 O O . ALA A 1 239 ? 28.412 -0.749 -18.742 1.00 91.19 239 ALA A O 1
ATOM 1785 N N . ALA A 1 240 ? 27.047 -2.383 -18.034 1.00 92.00 240 ALA A N 1
ATOM 1786 C CA . ALA A 1 240 ? 27.990 -3.468 -18.293 1.00 92.00 240 ALA A CA 1
ATOM 1787 C C . ALA A 1 240 ? 28.377 -3.539 -19.780 1.00 92.00 240 ALA A C 1
ATOM 1789 O O . ALA A 1 240 ? 29.566 -3.586 -20.104 1.00 92.00 240 ALA A O 1
ATOM 1790 N N . ALA A 1 241 ? 27.403 -3.466 -20.693 1.00 92.69 241 ALA A N 1
ATOM 1791 C CA . ALA A 1 241 ? 27.655 -3.445 -22.134 1.00 92.69 241 ALA A CA 1
ATOM 1792 C C . ALA A 1 241 ? 28.511 -2.237 -22.561 1.00 92.69 241 ALA A C 1
ATOM 1794 O O . ALA A 1 241 ? 29.463 -2.390 -23.331 1.00 92.69 241 ALA A O 1
ATOM 1795 N N . ALA A 1 242 ? 28.233 -1.046 -22.021 1.00 92.56 242 ALA A N 1
ATOM 1796 C CA . ALA A 1 242 ? 29.021 0.158 -22.282 1.00 92.56 242 ALA A CA 1
ATOM 1797 C C . ALA A 1 242 ? 30.471 0.024 -21.781 1.00 92.56 242 ALA A C 1
ATOM 1799 O O . ALA A 1 242 ? 31.411 0.397 -22.488 1.00 92.56 242 ALA A O 1
ATOM 1800 N N . LEU A 1 243 ? 30.676 -0.560 -20.596 1.00 93.00 243 LEU A N 1
ATOM 1801 C CA . LEU A 1 243 ? 32.008 -0.817 -20.042 1.00 93.00 243 LEU A CA 1
ATOM 1802 C C . LEU A 1 243 ? 32.784 -1.864 -20.856 1.00 93.00 243 LEU A C 1
ATOM 1804 O O . LEU A 1 243 ? 33.981 -1.676 -21.093 1.00 93.00 243 LEU A O 1
ATOM 1808 N N . HIS A 1 244 ? 32.120 -2.918 -21.342 1.00 93.69 244 HIS A N 1
ATOM 1809 C CA . HIS A 1 244 ? 32.717 -3.876 -22.278 1.00 93.69 244 HIS A CA 1
ATOM 1810 C C . HIS A 1 244 ? 33.149 -3.192 -23.573 1.00 93.69 244 HIS A C 1
ATOM 1812 O O . HIS A 1 244 ? 34.315 -3.286 -23.955 1.00 93.69 244 HIS A O 1
ATOM 1818 N N . ARG A 1 245 ? 32.261 -2.402 -24.189 1.00 94.94 245 ARG A N 1
ATOM 1819 C CA . ARG A 1 245 ? 32.583 -1.662 -25.412 1.00 94.94 245 ARG A CA 1
ATOM 1820 C C . ARG A 1 245 ? 33.761 -0.711 -25.213 1.00 94.94 245 ARG A C 1
ATOM 1822 O O . ARG A 1 245 ? 34.637 -0.626 -26.071 1.00 94.94 245 ARG A O 1
ATOM 1829 N N . ARG A 1 246 ? 33.816 -0.017 -24.074 1.00 93.94 246 ARG A N 1
ATOM 1830 C CA . ARG A 1 246 ? 34.944 0.847 -23.704 1.00 93.94 246 ARG A CA 1
ATOM 1831 C C . ARG A 1 246 ? 36.252 0.059 -23.588 1.00 93.94 246 ARG A C 1
ATOM 1833 O O . ARG A 1 246 ? 37.277 0.517 -24.088 1.00 93.94 246 ARG A O 1
ATOM 1840 N N . ARG A 1 247 ? 36.233 -1.122 -22.962 1.00 93.25 247 ARG A N 1
ATOM 1841 C CA . ARG A 1 247 ? 37.407 -2.007 -22.865 1.00 93.25 247 ARG A CA 1
ATOM 1842 C C . ARG A 1 247 ? 37.891 -2.468 -24.243 1.00 93.25 247 ARG A C 1
ATOM 1844 O O . ARG A 1 247 ? 39.101 -2.482 -24.482 1.00 93.25 247 ARG A O 1
ATOM 1851 N N . ASP A 1 248 ? 36.975 -2.803 -25.145 1.00 93.69 248 ASP A N 1
ATOM 1852 C CA . ASP A 1 248 ? 37.314 -3.193 -26.517 1.00 93.69 248 ASP A CA 1
ATOM 1853 C C . ASP A 1 248 ? 37.964 -2.026 -27.265 1.00 93.69 248 ASP A C 1
ATOM 1855 O O . ASP A 1 248 ? 39.030 -2.188 -27.852 1.00 93.69 248 ASP A O 1
ATOM 1859 N N . LEU A 1 249 ? 37.399 -0.818 -27.157 1.00 93.81 249 LEU A N 1
ATOM 1860 C CA . LEU A 1 249 ? 37.979 0.393 -27.745 1.00 93.81 249 LEU A CA 1
ATOM 1861 C C . LEU A 1 249 ? 39.372 0.705 -27.186 1.00 93.81 249 LEU A C 1
ATOM 1863 O O . LEU A 1 249 ? 40.265 1.050 -27.954 1.00 93.81 249 LEU A O 1
ATOM 1867 N N . ALA A 1 250 ? 39.598 0.537 -25.880 1.00 92.75 250 ALA A N 1
ATOM 1868 C CA . ALA A 1 250 ? 40.930 0.682 -25.291 1.00 92.75 250 ALA A CA 1
ATOM 1869 C C . ALA A 1 250 ? 41.924 -0.364 -25.838 1.00 92.75 250 ALA A C 1
ATOM 1871 O O . ALA A 1 250 ? 43.108 -0.067 -26.014 1.00 92.75 250 ALA A O 1
ATOM 1872 N N . THR A 1 251 ? 41.446 -1.572 -26.148 1.00 92.88 251 THR A N 1
ATOM 1873 C CA . THR A 1 251 ? 42.250 -2.634 -26.770 1.00 92.88 251 THR A CA 1
ATOM 1874 C C . THR A 1 251 ? 42.582 -2.306 -28.227 1.00 92.88 251 THR A C 1
ATOM 1876 O O . THR A 1 251 ? 43.735 -2.450 -28.629 1.00 92.88 251 THR A O 1
ATOM 1879 N N . GLU A 1 252 ? 41.617 -1.815 -29.007 1.00 94.62 252 GLU A N 1
ATOM 1880 C CA . GLU A 1 252 ? 41.851 -1.342 -30.379 1.00 94.62 252 GLU A CA 1
ATOM 1881 C C . GLU A 1 252 ? 42.812 -0.149 -30.407 1.00 94.62 252 GLU A C 1
ATOM 1883 O O . GLU A 1 252 ? 43.756 -0.122 -31.193 1.00 94.62 252 GLU A O 1
ATOM 1888 N N . LEU A 1 253 ? 42.653 0.795 -29.477 1.00 92.94 253 LEU A N 1
ATOM 1889 C CA . LEU A 1 253 ? 43.543 1.942 -29.330 1.00 92.94 253 LEU A CA 1
ATOM 1890 C C . LEU A 1 253 ? 44.988 1.511 -29.053 1.00 92.94 253 LEU A C 1
ATOM 1892 O O . LEU A 1 253 ? 45.914 2.063 -29.644 1.00 92.94 253 LEU A O 1
ATOM 1896 N N . ARG A 1 254 ? 45.191 0.475 -28.229 1.00 93.44 254 ARG A N 1
ATOM 1897 C CA . ARG A 1 254 ? 46.516 -0.115 -27.990 1.00 93.44 254 ARG A CA 1
ATOM 1898 C C . ARG A 1 254 ? 47.149 -0.674 -29.270 1.00 93.44 254 ARG A C 1
ATOM 1900 O O . ARG A 1 254 ? 48.358 -0.536 -29.445 1.00 93.44 254 ARG A O 1
ATOM 1907 N N . LYS A 1 255 ? 46.363 -1.282 -30.167 1.00 94.69 255 LYS A N 1
ATOM 1908 C CA . LYS A 1 255 ? 46.865 -1.857 -31.433 1.00 94.69 255 LYS A CA 1
ATOM 1909 C C . LYS A 1 255 ? 47.396 -0.799 -32.403 1.00 94.69 255 LYS A C 1
ATOM 1911 O O . LYS A 1 255 ? 48.227 -1.129 -33.239 1.00 94.69 255 LYS A O 1
ATOM 1916 N N . THR A 1 256 ? 46.964 0.458 -32.280 1.00 95.50 256 THR A N 1
ATOM 1917 C CA . THR A 1 256 ? 47.448 1.557 -33.139 1.00 95.50 256 THR A CA 1
ATOM 1918 C C . THR A 1 256 ? 48.928 1.888 -32.939 1.00 95.50 256 THR A C 1
ATOM 1920 O O . THR A 1 256 ? 49.531 2.510 -33.807 1.00 95.50 256 THR A O 1
ATOM 1923 N N . GLY A 1 257 ? 49.518 1.518 -31.795 1.00 94.12 257 GLY A N 1
ATOM 1924 C CA . GLY A 1 257 ? 50.910 1.833 -31.454 1.00 94.12 257 GLY A CA 1
ATOM 1925 C C . GLY A 1 257 ? 51.186 3.309 -31.127 1.00 94.12 257 GLY A C 1
ATOM 1926 O O . GLY A 1 257 ? 52.302 3.634 -30.735 1.00 94.12 257 GLY A O 1
ATOM 1927 N N . ILE A 1 258 ? 50.190 4.196 -31.247 1.00 93.75 258 ILE A N 1
ATOM 1928 C CA . ILE A 1 258 ? 50.336 5.642 -31.004 1.00 93.75 258 ILE A CA 1
ATOM 1929 C C . ILE A 1 258 ? 50.330 5.959 -29.501 1.00 93.75 258 ILE A C 1
ATOM 1931 O O . ILE A 1 258 ? 51.048 6.846 -29.043 1.00 93.75 258 ILE A O 1
ATOM 1935 N N . ILE A 1 259 ? 49.527 5.235 -28.716 1.00 92.56 259 ILE A N 1
ATOM 1936 C CA . ILE A 1 259 ? 49.376 5.459 -27.272 1.00 92.56 259 ILE A CA 1
ATOM 1937 C C . ILE A 1 259 ? 50.211 4.455 -26.477 1.00 92.56 259 ILE A C 1
ATOM 1939 O O . ILE A 1 259 ? 50.242 3.263 -26.785 1.00 92.56 259 ILE A O 1
ATOM 1943 N N . SER A 1 260 ? 50.865 4.928 -25.410 1.00 92.56 260 SER A N 1
ATOM 1944 C CA . SER A 1 260 ? 51.679 4.072 -24.544 1.00 92.56 260 SER A CA 1
ATOM 1945 C C . SER A 1 260 ? 50.848 2.980 -23.853 1.00 92.56 260 SER A C 1
ATOM 1947 O O . SER A 1 260 ? 49.704 3.193 -23.442 1.00 92.56 260 SER A O 1
ATOM 1949 N N . SER A 1 261 ? 51.458 1.808 -23.635 1.00 90.56 261 SER A N 1
ATOM 1950 C CA . SER A 1 261 ? 50.799 0.695 -22.930 1.00 90.56 261 SER A CA 1
ATOM 1951 C C . SER A 1 261 ? 50.361 1.075 -21.505 1.00 90.56 261 SER A C 1
ATOM 1953 O O . SER A 1 261 ? 49.330 0.601 -21.030 1.00 90.56 261 SER A O 1
ATOM 1955 N N . SER A 1 262 ? 51.099 1.975 -20.839 1.00 93.06 262 SER A N 1
ATOM 1956 C CA . SER A 1 262 ? 50.753 2.497 -19.508 1.00 93.06 262 SER A CA 1
ATOM 1957 C C . SER A 1 262 ? 49.404 3.229 -19.511 1.00 93.06 262 SER A C 1
ATOM 1959 O O . SER A 1 262 ? 48.540 2.940 -18.684 1.00 93.06 262 SER A O 1
ATOM 1961 N N . MET A 1 263 ? 49.168 4.101 -20.495 1.00 91.50 263 MET A N 1
ATOM 1962 C CA . MET A 1 263 ? 47.911 4.848 -20.625 1.00 91.50 263 MET A CA 1
ATOM 1963 C C . MET A 1 263 ? 46.734 3.920 -20.940 1.00 91.50 263 MET A C 1
ATOM 1965 O O . MET A 1 263 ? 45.671 4.042 -20.333 1.00 91.50 263 MET A O 1
ATOM 1969 N N . THR A 1 264 ? 46.926 2.921 -21.809 1.00 90.38 264 THR A N 1
ATOM 1970 C CA . THR A 1 264 ? 45.876 1.922 -22.078 1.00 90.38 264 THR A CA 1
ATOM 1971 C C . THR A 1 264 ? 45.551 1.059 -20.853 1.00 90.38 264 THR A C 1
ATOM 1973 O O . THR A 1 264 ? 44.385 0.739 -20.622 1.00 90.38 264 THR A O 1
ATOM 1976 N N . ASN A 1 265 ? 46.549 0.747 -20.015 1.00 90.25 265 ASN A N 1
ATOM 1977 C CA . ASN A 1 265 ? 46.337 0.029 -18.755 1.00 90.25 265 ASN A CA 1
ATOM 1978 C C . ASN A 1 265 ? 45.551 0.877 -17.742 1.00 90.25 265 ASN A C 1
ATOM 1980 O O . ASN A 1 265 ? 44.703 0.343 -17.029 1.00 90.25 265 ASN A O 1
ATOM 1984 N N . GLN A 1 266 ? 45.783 2.193 -17.696 1.00 91.62 266 GLN A N 1
ATOM 1985 C CA . GLN A 1 266 ? 45.013 3.110 -16.849 1.00 91.62 266 GLN A CA 1
ATOM 1986 C C . GLN A 1 266 ? 43.553 3.239 -17.313 1.00 91.62 266 GLN A C 1
ATOM 1988 O O . GLN A 1 266 ? 42.651 3.191 -16.479 1.00 91.62 266 GLN A O 1
ATOM 1993 N N . LEU A 1 267 ? 43.296 3.318 -18.626 1.00 91.94 267 LEU A N 1
ATOM 1994 C CA . LEU A 1 267 ? 41.931 3.318 -19.178 1.00 91.94 267 LEU A CA 1
ATOM 1995 C C . LEU A 1 267 ? 41.175 2.025 -18.821 1.00 91.94 267 LEU A C 1
ATOM 1997 O O . LEU A 1 267 ? 40.001 2.065 -18.448 1.00 91.94 267 LEU A O 1
ATOM 2001 N N . GLY A 1 268 ? 41.853 0.876 -18.877 1.00 89.44 268 GLY A N 1
ATOM 2002 C CA . GLY A 1 268 ? 41.283 -0.432 -18.542 1.00 89.44 268 GLY A CA 1
ATOM 2003 C C . GLY A 1 268 ? 41.246 -0.778 -17.049 1.00 89.44 268 GLY A C 1
ATOM 2004 O O . GLY A 1 268 ? 40.781 -1.865 -16.707 1.00 89.44 268 GLY A O 1
ATOM 2005 N N . SER A 1 269 ? 41.737 0.092 -16.160 1.00 92.00 269 SER A N 1
ATOM 2006 C CA . SER A 1 269 ? 41.901 -0.236 -14.740 1.00 92.00 269 SER A CA 1
ATOM 2007 C C . SER A 1 269 ? 40.550 -0.444 -14.033 1.00 92.00 269 SER A C 1
ATOM 2009 O O . SER A 1 269 ? 39.706 0.461 -14.053 1.00 92.00 269 SER A O 1
ATOM 2011 N N . PRO A 1 270 ? 40.340 -1.578 -13.331 1.00 91.44 270 PRO A N 1
ATOM 2012 C CA . PRO A 1 270 ? 39.133 -1.808 -12.532 1.00 91.44 270 PRO A CA 1
ATOM 2013 C C . PRO A 1 270 ? 38.893 -0.724 -11.473 1.00 91.44 270 PRO A C 1
ATOM 2015 O O . PRO A 1 270 ? 37.750 -0.376 -11.188 1.00 91.44 270 PRO A O 1
ATOM 2018 N N . MET A 1 271 ? 39.966 -0.142 -10.929 1.00 91.00 271 MET A N 1
ATOM 2019 C CA . MET A 1 271 ? 39.894 0.920 -9.919 1.00 91.00 271 MET A CA 1
ATOM 2020 C C . MET A 1 271 ? 39.278 2.210 -10.465 1.00 91.00 271 MET A C 1
ATOM 2022 O O . MET A 1 271 ? 38.506 2.868 -9.771 1.00 91.00 271 MET A O 1
ATOM 2026 N N . THR A 1 272 ? 39.578 2.562 -11.716 1.00 90.12 272 THR A N 1
ATOM 2027 C CA . THR A 1 272 ? 38.978 3.722 -12.386 1.00 90.12 272 THR A CA 1
ATOM 2028 C C . THR A 1 272 ? 37.476 3.526 -12.568 1.00 90.12 272 THR A C 1
ATOM 2030 O O . THR A 1 272 ? 36.700 4.433 -12.274 1.00 90.12 272 THR A O 1
ATOM 2033 N N . MET A 1 273 ? 37.056 2.333 -13.001 1.00 91.56 273 MET A N 1
ATOM 2034 C CA . MET A 1 273 ? 35.633 2.011 -13.154 1.00 91.56 273 MET A CA 1
ATOM 2035 C C . MET A 1 273 ? 34.919 2.064 -11.802 1.00 91.56 273 MET A C 1
ATOM 2037 O O . MET A 1 273 ? 33.868 2.683 -11.690 1.00 91.56 273 MET A O 1
ATOM 2041 N N . ASN A 1 274 ? 35.526 1.490 -10.761 1.00 91.06 274 ASN A N 1
ATOM 2042 C CA . ASN A 1 274 ? 34.998 1.495 -9.399 1.00 91.06 274 ASN A CA 1
ATOM 2043 C C . ASN A 1 274 ? 34.766 2.931 -8.875 1.00 91.06 274 ASN A C 1
ATOM 2045 O O . ASN A 1 274 ? 33.667 3.256 -8.428 1.00 91.06 274 ASN A O 1
ATOM 2049 N N . ARG A 1 275 ? 35.745 3.831 -9.046 1.00 91.75 275 ARG A N 1
ATOM 2050 C CA . ARG A 1 275 ? 35.621 5.253 -8.671 1.00 91.75 275 ARG A CA 1
ATOM 2051 C C . ARG A 1 275 ? 34.557 6.001 -9.465 1.00 91.75 275 ARG A C 1
ATOM 2053 O O . ARG A 1 275 ? 33.883 6.861 -8.907 1.00 91.75 275 ARG A O 1
ATOM 2060 N N . ALA A 1 276 ? 34.406 5.699 -10.751 1.00 91.31 276 ALA A N 1
ATOM 2061 C CA . ALA A 1 276 ? 33.386 6.331 -11.580 1.00 91.31 276 ALA A CA 1
ATOM 2062 C C . ALA A 1 276 ? 31.973 5.844 -11.235 1.00 91.31 276 ALA A C 1
ATOM 2064 O O . ALA A 1 276 ? 31.049 6.651 -11.196 1.00 91.31 276 ALA A O 1
ATOM 2065 N N . LEU A 1 277 ? 31.810 4.556 -10.914 1.00 92.12 277 LEU A N 1
ATOM 2066 C CA . LEU A 1 277 ? 30.558 4.017 -10.377 1.00 92.12 277 LEU A CA 1
ATOM 2067 C C . LEU A 1 277 ? 30.224 4.671 -9.026 1.00 92.12 277 LEU A C 1
ATOM 2069 O O . LEU A 1 277 ? 29.083 5.071 -8.805 1.00 92.12 277 LEU A O 1
ATOM 2073 N N . ALA A 1 278 ? 31.223 4.879 -8.160 1.00 90.50 278 ALA A N 1
ATOM 2074 C CA . ALA A 1 278 ? 31.046 5.638 -6.923 1.00 90.50 278 ALA A CA 1
ATOM 2075 C C . ALA A 1 278 ? 30.631 7.099 -7.179 1.00 90.50 278 ALA A C 1
ATOM 2077 O O . ALA A 1 278 ? 29.712 7.585 -6.525 1.00 90.50 278 ALA A O 1
ATOM 2078 N N . ALA A 1 279 ? 31.268 7.782 -8.141 1.00 90.56 279 ALA A N 1
ATOM 2079 C CA . ALA A 1 279 ? 30.926 9.152 -8.545 1.00 90.56 279 ALA A CA 1
ATOM 2080 C C . ALA A 1 279 ? 29.500 9.261 -9.109 1.00 90.56 279 ALA A C 1
ATOM 2082 O O . ALA A 1 279 ? 28.859 10.295 -8.959 1.00 90.56 279 ALA A O 1
ATOM 2083 N N . ALA A 1 280 ? 28.996 8.185 -9.722 1.00 90.38 280 ALA A N 1
ATOM 2084 C CA . ALA A 1 280 ? 27.624 8.068 -10.206 1.00 90.38 280 ALA A CA 1
ATOM 2085 C C . ALA A 1 280 ? 26.599 7.741 -9.097 1.00 90.38 280 ALA A C 1
ATOM 2087 O O . ALA A 1 280 ? 25.436 7.491 -9.400 1.00 90.38 280 ALA A O 1
ATOM 2088 N N . GLY A 1 281 ? 27.010 7.716 -7.822 1.00 90.44 281 GLY A N 1
ATOM 2089 C CA . GLY A 1 281 ? 26.124 7.480 -6.677 1.00 90.44 281 GLY A CA 1
ATOM 2090 C C . GLY A 1 281 ? 25.941 6.010 -6.290 1.00 90.44 281 GLY A C 1
ATOM 2091 O O . GLY A 1 281 ? 25.309 5.721 -5.278 1.00 90.44 281 GLY A O 1
ATOM 2092 N N . LEU A 1 282 ? 26.551 5.053 -7.005 1.00 91.62 282 LEU A N 1
ATOM 2093 C CA . LEU A 1 282 ? 26.463 3.632 -6.620 1.00 91.62 282 LEU A CA 1
ATOM 2094 C C . LEU A 1 282 ? 27.181 3.330 -5.293 1.00 91.62 282 LEU A C 1
ATOM 2096 O O . LEU A 1 282 ? 26.932 2.300 -4.667 1.00 91.62 282 LEU A O 1
ATOM 2100 N N . GLY A 1 283 ? 28.017 4.263 -4.826 1.00 87.62 283 GLY A N 1
ATOM 2101 C CA . GLY A 1 283 ? 28.693 4.226 -3.532 1.00 87.62 283 GLY A CA 1
ATOM 2102 C C . GLY A 1 283 ? 27.777 4.088 -2.315 1.00 87.62 283 GLY A C 1
ATOM 2103 O O . GLY A 1 283 ? 28.289 3.748 -1.250 1.00 87.62 283 GLY A O 1
ATOM 2104 N N . ASP A 1 284 ? 26.483 4.379 -2.442 1.00 87.12 284 ASP A N 1
ATOM 2105 C CA . ASP A 1 284 ? 25.511 4.272 -1.344 1.00 87.12 284 ASP A CA 1
ATOM 2106 C C . ASP A 1 284 ? 24.847 2.885 -1.283 1.00 87.12 284 ASP A C 1
ATOM 2108 O O . ASP A 1 284 ? 24.275 2.510 -0.261 1.00 87.12 284 ASP A O 1
ATOM 2112 N N . PHE A 1 285 ? 24.973 2.094 -2.355 1.00 87.19 285 PHE A N 1
ATOM 2113 C CA . PHE A 1 285 ? 24.334 0.783 -2.501 1.00 87.19 285 PHE A CA 1
ATOM 2114 C C . PHE A 1 285 ? 25.328 -0.382 -2.458 1.00 87.19 285 PHE A C 1
ATOM 2116 O O . PHE A 1 285 ? 24.947 -1.504 -2.129 1.00 87.19 285 PHE A O 1
ATOM 2123 N N . ALA A 1 286 ? 26.607 -0.142 -2.767 1.00 88.56 286 ALA A N 1
ATOM 2124 C CA . ALA A 1 286 ? 27.653 -1.153 -2.648 1.00 88.56 286 ALA A CA 1
ATOM 2125 C C . ALA A 1 286 ? 28.988 -0.557 -2.187 1.00 88.56 286 ALA A C 1
ATOM 2127 O O . ALA A 1 286 ? 29.203 0.656 -2.176 1.00 88.56 286 ALA A O 1
ATOM 2128 N N . ARG A 1 287 ? 29.920 -1.433 -1.800 1.00 87.06 287 ARG A N 1
ATOM 2129 C CA . ARG A 1 287 ? 31.274 -1.024 -1.414 1.00 87.06 287 ARG A CA 1
ATOM 2130 C C . ARG A 1 287 ? 32.100 -0.724 -2.661 1.00 87.06 287 ARG A C 1
ATOM 2132 O O . ARG A 1 287 ? 32.650 -1.629 -3.284 1.00 87.06 287 ARG A O 1
ATOM 2139 N N . PHE A 1 288 ? 32.201 0.558 -2.979 1.00 86.69 288 PHE A N 1
ATOM 2140 C CA . PHE A 1 288 ? 33.108 1.088 -3.988 1.00 86.69 288 PHE A CA 1
ATOM 2141 C C . PHE A 1 288 ? 34.278 1.802 -3.300 1.00 86.69 288 PHE A C 1
ATOM 2143 O O . PHE A 1 288 ? 34.090 2.473 -2.282 1.00 86.69 288 PHE A O 1
ATOM 2150 N N . ASP A 1 289 ? 35.488 1.659 -3.835 1.00 77.00 289 ASP A N 1
ATOM 2151 C CA . ASP A 1 289 ? 36.630 2.444 -3.382 1.00 77.00 289 ASP A CA 1
ATOM 2152 C C . ASP A 1 289 ? 36.456 3.881 -3.880 1.00 77.00 289 ASP A C 1
ATOM 2154 O O . ASP A 1 289 ? 36.656 4.188 -5.059 1.00 77.00 289 ASP A O 1
ATOM 2158 N N . ARG A 1 290 ? 36.054 4.770 -2.968 1.00 66.88 290 ARG A N 1
ATOM 2159 C CA . ARG A 1 290 ? 35.859 6.190 -3.279 1.00 66.88 290 ARG A CA 1
ATOM 2160 C C . ARG A 1 290 ? 37.191 6.901 -3.553 1.00 66.88 290 ARG A C 1
ATOM 2162 O O . ARG A 1 290 ? 37.186 7.909 -4.258 1.00 66.88 290 ARG A O 1
ATOM 2169 N N . GLY A 1 291 ? 38.328 6.379 -3.068 1.00 72.94 291 GLY A N 1
ATOM 2170 C CA . GLY A 1 291 ? 39.604 7.099 -3.057 1.00 72.94 291 GLY A CA 1
ATOM 2171 C C . GLY A 1 291 ? 39.463 8.550 -2.562 1.00 72.94 291 GLY A C 1
ATOM 2172 O O . GLY A 1 291 ? 38.445 8.942 -1.999 1.00 72.94 291 GLY A O 1
ATOM 2173 N N . GLY A 1 292 ? 40.477 9.387 -2.800 1.00 74.50 292 GLY A N 1
ATOM 2174 C CA . GLY A 1 292 ? 40.366 10.831 -2.540 1.00 74.50 292 GLY A CA 1
ATOM 2175 C C . GLY A 1 292 ? 39.530 11.590 -3.581 1.00 74.50 292 GLY A C 1
ATOM 2176 O O . GLY A 1 292 ? 39.072 12.696 -3.307 1.00 74.50 292 GLY A O 1
ATOM 2177 N N . HIS A 1 293 ? 39.320 11.012 -4.772 1.00 76.75 293 HIS A N 1
ATOM 2178 C CA . HIS A 1 293 ? 38.683 11.684 -5.909 1.00 76.75 293 HIS A CA 1
ATOM 2179 C C . HIS A 1 293 ? 37.852 10.703 -6.750 1.00 76.75 293 HIS A C 1
ATOM 2181 O O . HIS A 1 293 ? 38.366 10.053 -7.667 1.00 76.75 293 HIS A O 1
ATOM 2187 N N . ALA A 1 294 ? 36.554 10.618 -6.463 1.00 84.75 294 ALA A N 1
ATOM 2188 C CA . ALA A 1 294 ? 35.589 10.002 -7.365 1.00 84.75 294 ALA A CA 1
ATOM 2189 C C . ALA A 1 294 ? 35.403 10.935 -8.577 1.00 84.75 294 ALA A C 1
ATOM 2191 O O . ALA A 1 294 ? 35.061 12.104 -8.414 1.00 84.75 294 ALA A O 1
ATOM 2192 N N . THR A 1 295 ? 35.700 10.455 -9.788 1.00 89.12 295 THR A N 1
ATOM 2193 C CA . THR A 1 295 ? 35.584 11.246 -11.028 1.00 89.12 295 THR A CA 1
ATOM 2194 C C . THR A 1 295 ? 34.811 10.453 -12.081 1.00 89.12 295 THR A C 1
ATOM 2196 O O . THR A 1 295 ? 35.018 9.239 -12.171 1.00 89.12 295 THR A O 1
ATOM 2199 N N . PRO A 1 296 ? 33.924 11.091 -12.869 1.00 92.81 296 PRO A N 1
ATOM 2200 C CA . PRO A 1 296 ? 33.252 10.433 -13.984 1.00 92.81 296 PRO A CA 1
ATOM 2201 C C . PRO A 1 296 ? 34.246 9.840 -14.990 1.00 92.81 296 PRO A C 1
ATOM 2203 O O . PRO A 1 296 ? 35.317 10.399 -15.234 1.00 92.81 296 PRO A O 1
ATOM 2206 N N . LEU A 1 297 ? 33.864 8.723 -15.618 1.00 91.94 297 LEU A N 1
ATOM 2207 C CA . LEU A 1 297 ? 34.688 8.021 -16.614 1.00 91.94 297 LEU A CA 1
ATOM 2208 C C . LEU A 1 297 ? 35.116 8.930 -17.771 1.00 91.94 297 LEU A C 1
ATOM 2210 O O . LEU A 1 297 ? 36.275 8.892 -18.170 1.00 91.94 297 LEU A O 1
ATOM 2214 N N . ALA A 1 298 ? 34.211 9.778 -18.263 1.00 92.00 298 ALA A N 1
ATOM 2215 C CA . ALA A 1 298 ? 34.508 10.714 -19.344 1.00 92.00 298 ALA A CA 1
ATOM 2216 C C . ALA A 1 298 ? 35.635 11.695 -18.967 1.00 92.00 298 ALA A C 1
ATOM 2218 O O . ALA A 1 298 ? 36.571 11.884 -19.741 1.00 92.00 298 ALA A O 1
ATOM 2219 N N . ASP A 1 299 ? 35.598 12.257 -17.757 1.00 92.06 299 ASP A N 1
ATOM 2220 C CA . ASP A 1 299 ? 36.607 13.212 -17.287 1.00 92.06 299 ASP A CA 1
ATOM 2221 C C . ASP A 1 299 ? 37.961 12.544 -17.046 1.00 92.06 299 ASP A C 1
ATOM 2223 O O . ASP A 1 299 ? 39.009 13.117 -17.346 1.00 92.06 299 ASP A O 1
ATOM 2227 N N . HIS A 1 300 ? 37.949 11.326 -16.498 1.00 92.62 300 HIS A N 1
ATOM 2228 C CA . HIS A 1 300 ? 39.159 10.533 -16.326 1.00 92.62 300 HIS A CA 1
ATOM 2229 C C . HIS A 1 300 ? 39.794 10.191 -17.679 1.00 92.62 300 HIS A C 1
ATOM 2231 O O . HIS A 1 300 ? 40.999 10.368 -17.853 1.00 92.62 300 HIS A O 1
ATOM 2237 N N . ASP A 1 301 ? 38.994 9.743 -18.646 1.00 93.56 301 ASP A N 1
ATOM 2238 C CA . ASP A 1 301 ? 39.494 9.358 -19.962 1.00 93.56 301 ASP A CA 1
ATOM 2239 C C . ASP A 1 301 ? 40.071 10.570 -20.693 1.00 93.56 301 ASP A C 1
ATOM 2241 O O . ASP A 1 301 ? 41.195 10.494 -21.178 1.00 93.56 301 ASP A O 1
ATOM 2245 N N . VAL A 1 302 ? 39.401 11.727 -20.652 1.00 93.62 302 VAL A N 1
ATOM 2246 C CA . VAL A 1 302 ? 39.928 12.990 -21.200 1.00 93.62 302 VAL A CA 1
ATOM 2247 C C . VAL A 1 302 ? 41.284 13.370 -20.595 1.00 93.62 302 VAL A C 1
ATOM 2249 O O . VAL A 1 302 ? 42.151 13.856 -21.320 1.00 93.62 302 VAL A O 1
ATOM 2252 N N . LYS A 1 303 ? 41.509 13.135 -19.294 1.00 92.44 303 LYS A N 1
ATOM 2253 C CA . LYS A 1 303 ? 42.815 13.393 -18.654 1.00 92.44 303 LYS A CA 1
ATOM 2254 C C . LYS A 1 303 ? 43.921 12.469 -19.162 1.00 92.44 303 LYS A C 1
ATOM 2256 O O . LYS A 1 303 ? 45.081 12.863 -19.126 1.00 92.44 303 LYS A O 1
ATOM 2261 N N . ILE A 1 304 ? 43.576 11.263 -19.613 1.00 91.44 304 ILE A N 1
ATOM 2262 C CA . ILE A 1 304 ? 44.544 10.299 -20.137 1.00 91.44 304 ILE A CA 1
ATOM 2263 C C . ILE A 1 304 ? 44.771 10.520 -21.628 1.00 91.44 304 ILE A C 1
ATOM 2265 O O . ILE A 1 304 ? 45.899 10.762 -22.034 1.00 91.44 304 ILE A O 1
ATOM 2269 N N . VAL A 1 305 ? 43.729 10.419 -22.455 1.00 90.75 305 VAL A N 1
ATOM 2270 C CA . VAL A 1 305 ? 43.874 10.460 -23.921 1.00 90.75 305 VAL A CA 1
ATOM 2271 C C . VAL A 1 305 ? 44.027 11.879 -24.472 1.00 90.75 305 VAL A C 1
ATOM 2273 O O . VAL A 1 305 ? 44.429 12.043 -25.621 1.00 90.75 305 VAL A O 1
ATOM 2276 N N . GLY A 1 306 ? 43.736 12.900 -23.662 1.00 88.62 306 GLY A N 1
ATOM 2277 C CA . GLY A 1 306 ? 43.607 14.280 -24.117 1.00 88.62 306 GLY A CA 1
ATOM 2278 C C . GLY A 1 306 ? 42.258 14.535 -24.796 1.00 88.62 306 GLY A C 1
ATOM 2279 O O . GLY A 1 306 ? 41.513 13.613 -25.133 1.00 88.62 306 GLY A O 1
ATOM 2280 N N . ARG A 1 307 ? 41.919 15.814 -25.000 1.00 84.19 307 ARG A N 1
ATOM 2281 C CA . ARG A 1 307 ? 40.763 16.183 -25.830 1.00 84.19 307 ARG A CA 1
ATOM 2282 C C . ARG A 1 307 ? 41.158 16.073 -27.307 1.00 84.19 307 ARG A C 1
ATOM 2284 O O . ARG A 1 307 ? 42.210 16.605 -27.665 1.00 84.19 307 ARG A O 1
ATOM 2291 N N . PRO A 1 308 ? 40.349 15.433 -28.168 1.00 75.12 308 PRO A N 1
ATOM 2292 C CA . PRO A 1 308 ? 40.633 15.395 -29.597 1.00 75.12 308 PRO A CA 1
ATOM 2293 C C . PRO A 1 308 ? 40.696 16.826 -30.147 1.00 75.12 308 PRO A C 1
ATOM 2295 O O . PRO A 1 308 ? 39.728 17.576 -30.072 1.00 75.12 308 PRO A O 1
ATOM 2298 N N . THR A 1 309 ? 41.843 17.208 -30.711 1.00 68.62 309 THR A N 1
ATOM 2299 C CA . THR A 1 309 ? 42.146 18.573 -31.186 1.00 68.62 309 THR A CA 1
ATOM 2300 C C . THR A 1 309 ? 41.312 19.023 -32.394 1.00 68.62 309 THR A C 1
ATOM 2302 O O . THR A 1 309 ? 41.436 20.164 -32.825 1.00 68.62 309 THR A O 1
ATOM 2305 N N . GLY A 1 310 ? 40.440 18.157 -32.922 1.00 57.16 310 GLY A N 1
ATOM 2306 C CA . GLY A 1 310 ? 39.557 18.428 -34.060 1.00 57.16 310 GLY A CA 1
ATOM 2307 C C . GLY A 1 310 ? 38.061 18.482 -33.735 1.00 57.16 310 GLY A C 1
ATOM 2308 O O . GLY A 1 310 ? 37.269 18.706 -34.647 1.00 57.16 310 GLY A O 1
ATOM 2309 N N . SER A 1 311 ? 37.636 18.288 -32.479 1.00 51.53 311 SER A N 1
ATOM 2310 C CA . SER A 1 311 ? 36.238 18.555 -32.123 1.00 51.53 311 SER A CA 1
ATOM 2311 C C . SER A 1 311 ? 36.062 20.067 -32.005 1.00 51.53 311 SER A C 1
ATOM 2313 O O . SER A 1 311 ? 36.341 20.646 -30.952 1.00 51.53 311 SER A O 1
ATOM 2315 N N . ALA A 1 312 ? 35.642 20.714 -33.095 1.00 49.72 312 ALA A N 1
ATOM 2316 C CA . ALA A 1 312 ? 35.085 22.057 -33.025 1.00 49.72 312 ALA A CA 1
ATOM 2317 C C . ALA A 1 312 ? 34.101 22.097 -31.847 1.00 49.72 312 ALA A C 1
ATOM 2319 O O . ALA A 1 312 ? 33.287 21.183 -31.709 1.00 49.72 312 ALA A O 1
ATOM 2320 N N . GLN A 1 313 ? 34.238 23.096 -30.972 1.00 48.59 313 GLN A N 1
ATOM 2321 C CA . GLN A 1 313 ? 33.311 23.386 -29.878 1.00 48.59 313 GLN A CA 1
ATOM 2322 C C . GLN A 1 313 ? 31.878 23.386 -30.434 1.00 48.59 313 GLN A C 1
ATOM 2324 O O . GLN A 1 313 ? 31.415 24.389 -30.969 1.00 48.59 313 GLN A O 1
ATOM 2329 N N . ALA A 1 314 ? 31.187 22.249 -30.362 1.00 47.50 314 ALA A N 1
ATOM 2330 C CA . ALA A 1 314 ? 29.756 22.195 -30.588 1.00 47.50 314 ALA A CA 1
ATOM 2331 C C . ALA A 1 314 ? 29.144 22.911 -29.383 1.00 47.50 314 ALA A C 1
ATOM 2333 O O . ALA A 1 314 ? 29.312 22.468 -28.247 1.00 47.50 314 ALA A O 1
ATOM 2334 N N . ALA A 1 315 ? 28.608 24.095 -29.665 1.00 42.09 315 ALA A N 1
ATOM 2335 C CA . ALA A 1 315 ? 28.198 25.110 -28.713 1.00 42.09 315 ALA A CA 1
ATOM 2336 C C . ALA A 1 315 ? 27.322 24.557 -27.578 1.00 42.09 315 ALA A C 1
ATOM 2338 O O . ALA A 1 315 ? 26.443 23.724 -27.805 1.00 42.09 315 ALA A O 1
ATOM 2339 N N . ALA A 1 316 ? 27.614 25.056 -26.374 1.00 42.50 316 ALA A N 1
ATOM 2340 C CA . ALA A 1 316 ? 26.728 25.039 -25.217 1.00 42.50 316 ALA A CA 1
ATOM 2341 C C . ALA A 1 316 ? 25.493 25.919 -25.456 1.00 42.50 316 ALA A C 1
ATOM 2343 O O . ALA A 1 316 ? 25.613 26.888 -26.244 1.00 42.50 316 ALA A O 1
#

Radius of gyration: 43.04 Å; chains: 1; bounding box: 98×33×145 Å

Sequence (316 aa):
MLSKLRSFIIGTRDGAKVAADEFATVEAAYAEAALEVEGLAGKKLALDMKPEAKQPGETREEHASRLWELQTERKALAGKIEGASAALKELSTKRTKLRNDREQAQRTATLAEGSQDGAEAIAAVKAAKVLVTDIEAKRTAATQHSEALATERSAIALQAHSGDDAARRRLDELHGEIGTQNSERASLDSALAEAQQRLKDAEAVLAGQDRAYRQSEAARISALLLEQSAIADTALAAAAAALHRRRDLATELRKTGIISSSMTNQLGSPMTMNRALAAAGLGDFARFDRGGHATPLADHDVKIVGRPTGSAQAAA